Protein 2Y8O (pdb70)

Organism: Homo sapiens (NCBI:txid9606)

Structure (mmCIF, N/CA/C/O backbone):
data_2Y8O
#
_entry.id   2Y8O
#
_cell.length_a   81.920
_cell.length_b   81.920
_cell.length_c   122.590
_cell.angle_alpha   90.00
_cell.angle_beta   90.00
_cell.angle_gamma   120.00
#
_symmetry.space_group_name_H-M   'P 31 2 1'
#
loop_
_entity.id
_entity.type
_entity.pdbx_description
1 polymer 'MITOGEN-ACTIVATED PROTEIN KINASE 14'
2 polymer 'DUAL SPECIFICITY MITOGEN-ACTIVATED PROTEIN KINASE KINASE 6'
3 water water
#
loop_
_atom_site.group_PDB
_atom_site.id
_atom_site.type_symbol
_atom_site.label_atom_id
_atom_site.label_alt_id
_atom_site.label_comp_id
_atom_site.label_asym_id
_atom_site.label_entity_id
_atom_site.label_seq_id
_atom_site.pdbx_PDB_ins_code
_atom_site.Cartn_x
_atom_site.Cartn_y
_atom_site.Cartn_z
_atom_site.occupancy
_atom_site.B_iso_or_equiv
_atom_site.auth_seq_id
_atom_site.auth_comp_id
_atom_site.auth_asym_id
_atom_site.auth_atom_id
_atom_site.pdbx_PDB_model_num
ATOM 1 N N . GLU A 1 6 ? -5.875 28.125 -21.609 1.00 69.41 4 GLU A N 1
ATOM 2 C CA . GLU A 1 6 ? -6.524 26.855 -21.908 1.00 72.42 4 GLU A CA 1
ATOM 3 C C . GLU A 1 6 ? -6.806 26.122 -20.592 1.00 63.09 4 GLU A C 1
ATOM 4 O O . GLU A 1 6 ? -7.620 26.589 -19.801 1.00 69.24 4 GLU A O 1
ATOM 10 N N . ARG A 1 7 ? -6.144 24.997 -20.337 1.00 46.48 5 ARG A N 1
ATOM 11 C CA . ARG A 1 7 ? -6.347 24.276 -19.081 1.00 36.41 5 ARG A CA 1
ATOM 12 C C . ARG A 1 7 ? -5.562 24.937 -17.952 1.00 31.38 5 ARG A C 1
ATOM 13 O O . ARG A 1 7 ? -4.350 25.093 -18.064 1.00 34.17 5 ARG A O 1
ATOM 21 N N . PRO A 1 8 ? -6.244 25.325 -16.851 1.00 26.85 6 PRO A N 1
ATOM 22 C CA . PRO A 1 8 ? -5.470 25.883 -15.733 1.00 21.19 6 PRO A CA 1
ATOM 23 C C . PRO A 1 8 ? -4.503 24.868 -15.156 1.00 16.62 6 PRO A C 1
ATOM 24 O O . PRO A 1 8 ? -4.581 23.701 -15.525 1.00 18.27 6 PRO A O 1
ATOM 28 N N . THR A 1 9 ? -3.629 25.311 -14.254 1.00 13.64 7 THR A N 1
ATOM 29 C CA . THR A 1 9 ? -2.861 24.415 -13.407 1.00 11.62 7 THR A CA 1
ATOM 30 C C . THR A 1 9 ? -3.676 24.025 -12.185 1.00 17.21 7 THR A C 1
ATOM 31 O O . THR A 1 9 ? -4.229 24.888 -11.493 1.00 17.79 7 THR A O 1
ATOM 35 N N . PHE A 1 10 ? -3.755 22.722 -11.932 1.00 11.10 8 PHE A N 1
ATOM 36 C CA . PHE A 1 10 ? -4.489 22.175 -10.797 1.00 12.98 8 PHE A CA 1
ATOM 37 C C . PHE A 1 10 ? -3.533 21.800 -9.683 1.00 15.21 8 PHE A C 1
ATOM 38 O O . PHE A 1 10 ? -2.398 21.424 -9.944 1.00 22.77 8 PHE A O 1
ATOM 46 N N . TYR A 1 11 ? -3.990 21.884 -8.441 1.00 10.30 9 TYR A N 1
ATOM 47 C CA . TYR A 1 11 ? -3.220 21.356 -7.332 1.00 12.67 9 TYR A CA 1
ATOM 48 C C . TYR A 1 11 ? -4.134 20.505 -6.493 1.00 19.10 9 TYR A C 1
ATOM 49 O O . TYR A 1 11 ? -5.345 20.683 -6.497 1.00 16.80 9 TYR A O 1
ATOM 58 N N . ARG A 1 12 ? -3.533 19.587 -5.758 1.00 23.64 10 ARG A N 1
ATOM 59 C CA . ARG A 1 12 ? -4.239 18.460 -5.200 1.00 35.14 10 ARG A CA 1
ATOM 60 C C . ARG A 1 12 ? -4.007 18.456 -3.708 1.00 37.00 10 ARG A C 1
ATOM 61 O O . ARG A 1 12 ? -2.879 18.606 -3.271 1.00 41.46 10 ARG A O 1
ATOM 69 N N . GLN A 1 13 ? -5.069 18.311 -2.925 1.00 35.48 11 GLN A N 1
ATOM 70 C CA . GLN A 1 13 ? -4.941 18.257 -1.476 1.00 39.45 11 GLN A CA 1
ATOM 71 C C . GLN A 1 13 ? -6.054 17.419 -0.867 1.00 41.58 11 GLN A C 1
ATOM 72 O O . GLN A 1 13 ? -7.170 17.394 -1.378 1.00 33.44 11 GLN A O 1
ATOM 78 N N . GLU A 1 14 ? -5.754 16.727 0.227 1.00 44.21 12 GLU A N 1
ATOM 79 C CA . GLU A 1 14 ? -6.787 16.016 0.967 1.00 44.97 12 GLU A CA 1
ATOM 80 C C . GLU A 1 14 ? -7.272 16.893 2.105 1.00 41.08 12 GLU A C 1
ATOM 81 O O . GLU A 1 14 ? -6.468 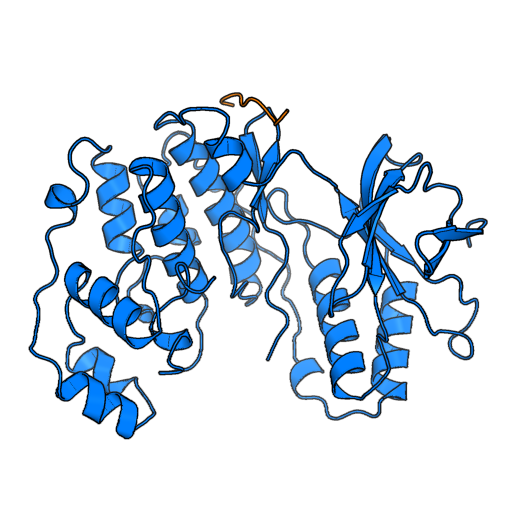17.455 2.842 1.00 43.79 12 GLU A O 1
ATOM 87 N N . LEU A 1 15 ? -8.584 17.026 2.232 1.00 40.60 13 LEU A N 1
ATOM 88 C CA . LEU A 1 15 ? -9.174 17.765 3.334 1.00 52.26 13 LEU A CA 1
ATOM 89 C C . LEU A 1 15 ? -10.350 16.969 3.864 1.00 64.50 13 LEU A C 1
ATOM 90 O O . LEU A 1 15 ? -11.298 16.696 3.126 1.00 66.86 13 LEU A O 1
ATOM 95 N N . ASN A 1 16 ? -10.294 16.604 5.142 1.00 71.41 14 ASN A N 1
ATOM 96 C CA . ASN A 1 16 ? -11.340 15.793 5.750 1.00 74.82 14 ASN A CA 1
ATOM 97 C C . ASN A 1 16 ? -11.616 14.533 4.937 1.00 69.47 14 ASN A C 1
ATOM 98 O O . ASN A 1 16 ? -12.748 14.284 4.526 1.00 67.30 14 ASN A O 1
ATOM 103 N N . LYS A 1 17 ? -10.570 13.751 4.694 1.00 71.24 15 LYS A N 1
ATOM 104 C CA . LYS A 1 17 ? -10.718 12.451 4.051 1.00 78.15 15 LYS A CA 1
ATOM 105 C C . LYS A 1 17 ? -11.382 12.560 2.673 1.00 68.05 15 LYS A C 1
ATOM 106 O O . LYS A 1 17 ? -12.029 11.618 2.214 1.00 65.26 15 LYS A O 1
ATOM 112 N N . THR A 1 18 ? -11.218 13.709 2.021 1.00 58.79 16 THR A N 1
ATOM 113 C CA . THR A 1 18 ? -11.719 13.915 0.661 1.00 52.09 16 THR A CA 1
ATOM 114 C C . THR A 1 18 ? -10.639 14.571 -0.193 1.00 42.21 16 THR A C 1
ATOM 115 O O . THR A 1 18 ? -10.042 15.563 0.215 1.00 40.58 16 THR A O 1
ATOM 119 N N . ILE A 1 19 ? -10.387 14.035 -1.379 1.00 33.49 17 ILE A N 1
ATOM 120 C CA . ILE A 1 19 ? -9.409 14.651 -2.266 1.00 33.73 17 ILE A CA 1
ATOM 121 C C . ILE A 1 19 ? -10.015 15.782 -3.081 1.00 29.05 17 ILE A C 1
ATOM 122 O O . ILE A 1 19 ? -11.058 15.628 -3.702 1.00 29.59 17 ILE A O 1
ATOM 127 N N . TRP A 1 20 ? -9.358 16.931 -3.069 1.00 19.57 18 TRP A N 1
ATOM 128 C CA . TRP A 1 20 ? -9.802 18.067 -3.865 1.00 18.47 18 TRP A CA 1
ATOM 129 C C . TRP A 1 20 ? -8.683 18.406 -4.831 1.00 20.32 18 TRP A C 1
ATOM 130 O O . TRP A 1 20 ? -7.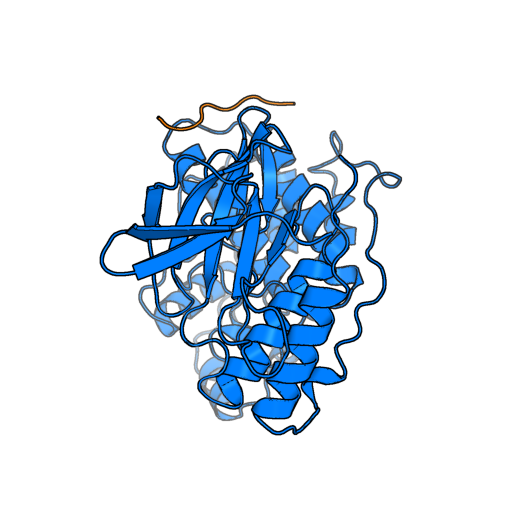554 18.679 -4.417 1.00 16.64 18 TRP A O 1
ATOM 141 N N . GLU A 1 21 ? -8.994 18.362 -6.120 1.00 9.79 19 GLU A N 1
ATOM 142 C CA . GLU A 1 21 ? -8.046 18.747 -7.146 1.00 9.92 19 GLU A CA 1
ATOM 143 C C . GLU A 1 21 ? -8.706 19.855 -7.931 1.00 15.42 19 GLU A C 1
ATOM 144 O O . GLU A 1 21 ? -9.629 19.607 -8.719 1.00 13.89 19 GLU A O 1
ATOM 150 N N . VAL A 1 22 ? -8.255 21.085 -7.682 1.00 12.99 20 VAL A N 1
ATOM 151 C CA . VAL A 1 22 ? -8.882 22.270 -8.261 1.00 11.70 20 VAL A CA 1
ATOM 152 C C . VAL A 1 22 ? -7.823 23.195 -8.862 1.00 11.70 20 VAL A C 1
ATOM 153 O O . VAL A 1 22 ? -6.653 23.101 -8.519 1.00 11.18 20 VAL A O 1
ATOM 157 N N . PRO A 1 23 ? -8.232 24.079 -9.776 1.00 9.18 21 PRO A N 1
ATOM 158 C CA . PRO A 1 23 ? -7.303 25.080 -10.322 1.00 10.13 21 PRO A CA 1
ATOM 159 C C . PRO A 1 23 ? -6.724 25.988 -9.228 1.00 9.87 21 PRO A C 1
ATOM 160 O O . PRO A 1 23 ? -7.345 26.266 -8.193 1.00 7.92 21 PRO A O 1
ATOM 164 N N . GLU A 1 24 ? -5.504 26.442 -9.458 1.00 10.18 22 GLU A N 1
ATOM 165 C CA . GLU A 1 24 ? -4.819 27.218 -8.438 1.00 10.72 22 GLU A CA 1
ATOM 166 C C . GLU A 1 24 ? -5.491 28.582 -8.244 1.00 9.79 22 GLU A C 1
ATOM 167 O O . GLU A 1 24 ? -5.251 29.256 -7.243 1.00 9.29 22 GLU A O 1
ATOM 173 N N . ARG A 1 25 ? -6.371 28.979 -9.158 1.00 11.95 23 ARG A N 1
ATOM 174 C CA . ARG A 1 25 ? -7.138 30.205 -8.917 1.00 14.05 23 ARG A CA 1
ATOM 175 C C . ARG A 1 25 ? -7.968 30.126 -7.633 1.00 11.20 23 ARG A C 1
ATOM 176 O O . ARG A 1 25 ? -8.267 31.158 -7.039 1.00 11.28 23 ARG A O 1
ATOM 184 N N . TYR A 1 26 ? -8.323 28.918 -7.186 1.00 6.60 24 TYR A N 1
ATOM 185 C CA . TYR A 1 26 ? -9.083 28.756 -5.941 1.00 11.06 24 TYR A CA 1
ATOM 186 C C . TYR A 1 26 ? -8.151 28.493 -4.770 1.00 11.91 24 TYR A C 1
ATOM 187 O O . TYR A 1 26 ? -7.389 27.520 -4.771 1.00 13.45 24 TYR A O 1
ATOM 196 N N . GLN A 1 27 ? -8.229 29.361 -3.763 1.00 9.97 25 GLN A N 1
ATOM 197 C CA . GLN A 1 27 ? -7.275 29.333 -2.651 1.00 13.34 25 GLN A CA 1
ATOM 198 C C . GLN A 1 27 ? -7.949 29.283 -1.293 1.00 13.26 25 GLN A C 1
ATOM 199 O O . GLN A 1 27 ? -9.093 29.711 -1.142 1.00 15.86 25 GLN A O 1
ATOM 205 N N . ASN A 1 28 ? -7.234 28.747 -0.305 1.00 11.93 26 ASN A N 1
ATOM 206 C CA . ASN A 1 28 ? -7.699 28.736 1.067 1.00 14.45 26 ASN A CA 1
ATOM 207 C C . ASN A 1 28 ? -9.048 28.014 1.251 1.00 16.10 26 ASN A C 1
ATOM 208 O O . ASN A 1 28 ? -9.953 28.516 1.905 1.00 15.00 26 ASN A O 1
ATOM 213 N N . LEU A 1 29 ? -9.165 26.825 0.667 1.00 14.76 27 LEU A N 1
ATOM 214 C CA . LEU A 1 29 ? -10.372 26.013 0.813 1.00 19.42 27 LEU A CA 1
ATOM 215 C C . LEU A 1 29 ? -10.614 25.600 2.264 1.00 23.65 27 LEU A C 1
ATOM 216 O O . LEU A 1 29 ? -9.717 25.090 2.940 1.00 19.61 27 LEU A O 1
ATOM 221 N N . SER A 1 30 ? -11.844 25.792 2.722 1.00 22.03 28 SER A N 1
ATOM 222 C CA . SER A 1 30 ? -12.222 25.422 4.074 1.00 27.95 28 SER A CA 1
ATOM 223 C C . SER A 1 30 ? -13.551 24.690 4.012 1.00 24.83 28 SER A C 1
ATOM 224 O O . SER A 1 30 ? -14.547 25.262 3.574 1.00 25.03 28 SER A O 1
ATOM 227 N N . PRO A 1 31 ? -13.565 23.406 4.402 1.00 33.12 29 PRO A N 1
ATOM 228 C CA . PRO A 1 31 ? -14.807 22.620 4.413 1.00 34.69 29 PRO A CA 1
ATOM 229 C C . PRO A 1 31 ? -15.945 23.325 5.133 1.00 37.76 29 PRO A C 1
ATOM 230 O O . PRO A 1 31 ? -15.732 23.868 6.213 1.00 41.58 29 PRO A O 1
ATOM 234 N N . VAL A 1 32 ? -17.137 23.321 4.549 1.00 33.35 30 VAL A N 1
ATOM 235 C CA . VAL A 1 32 ? -18.284 23.945 5.195 1.00 41.35 30 VAL A CA 1
ATOM 236 C C . VAL A 1 32 ? -19.534 23.078 5.101 1.00 49.11 30 VAL A C 1
ATOM 237 O O . VAL A 1 32 ? -20.651 23.593 5.076 1.00 48.48 30 VAL A O 1
ATOM 241 N N . GLY A 1 33 ? -19.348 21.764 5.048 1.00 56.86 31 GLY A N 1
ATOM 242 C CA . GLY A 1 33 ? -20.476 20.850 5.047 1.00 68.17 31 GLY A CA 1
ATOM 243 C C . GLY A 1 33 ? -20.470 19.864 3.895 1.00 75.40 31 GLY A C 1
ATOM 244 O O . GLY A 1 33 ? -19.844 20.095 2.863 1.00 73.34 31 GLY A O 1
ATOM 245 N N . SER A 1 34 ? -21.176 18.754 4.085 1.00 81.16 32 SER A N 1
ATOM 246 C CA . SER A 1 34 ? -21.277 17.713 3.069 1.00 82.07 32 SER A CA 1
ATOM 247 C C . SER A 1 34 ? -22.643 17.034 3.143 1.00 80.43 32 SER A C 1
ATOM 248 O O . SER A 1 34 ? -23.484 17.405 3.964 1.00 78.68 32 SER A O 1
ATOM 251 N N . GLY A 1 35 ? -22.863 16.048 2.279 1.00 80.91 33 GLY A N 1
ATOM 252 C CA . GLY A 1 35 ? -24.132 15.343 2.238 1.00 81.09 33 GLY A CA 1
ATOM 253 C C . GLY A 1 35 ? -24.215 14.294 1.143 1.00 78.62 33 GLY A C 1
ATOM 254 O O . GLY A 1 35 ? -23.199 13.852 0.603 1.00 75.41 33 GLY A O 1
ATOM 255 N N . ALA A 1 36 ? -25.438 13.886 0.822 1.00 77.92 34 ALA A N 1
ATOM 256 C CA . ALA A 1 36 ? -25.662 12.906 -0.232 1.00 75.15 34 ALA A CA 1
ATOM 257 C C . ALA A 1 36 ? -25.370 13.544 -1.581 1.00 75.05 34 ALA A C 1
ATOM 258 O O . ALA A 1 36 ? -24.917 12.876 -2.510 1.00 73.99 34 ALA A O 1
ATOM 260 N N . TYR A 1 37 ? -25.632 14.844 -1.672 1.00 76.40 35 TYR A N 1
ATOM 261 C CA . TYR A 1 37 ? -25.387 15.608 -2.889 1.00 81.05 35 TYR A CA 1
ATOM 262 C C . TYR A 1 37 ? -23.905 15.598 -3.263 1.00 76.62 35 TYR A C 1
ATOM 263 O O . TYR A 1 37 ? -23.537 15.337 -4.412 1.00 69.23 35 TYR A O 1
ATOM 272 N N . GLY A 1 38 ? -23.059 15.884 -2.280 1.00 78.10 36 GLY A N 1
ATOM 273 C CA . GLY A 1 38 ? -21.635 16.010 -2.510 1.00 76.30 36 GLY A CA 1
ATOM 274 C C . GLY A 1 38 ? -20.899 16.488 -1.274 1.00 70.39 36 GLY A C 1
ATOM 275 O O . GLY A 1 38 ? -20.973 15.872 -0.212 1.00 80.90 36 GLY A O 1
ATOM 276 N N . SER A 1 39 ? -20.197 17.603 -1.416 1.00 49.24 37 SER A N 1
ATOM 277 C CA . SER A 1 39 ? -19.286 18.081 -0.387 1.00 32.85 37 SER A CA 1
ATOM 278 C C . SER A 1 39 ? -18.801 19.457 -0.810 1.00 21.56 37 SER A C 1
ATOM 279 O O . SER A 1 39 ? -18.486 19.658 -1.982 1.00 15.41 37 SER A O 1
ATOM 282 N N . VAL A 1 40 ? -18.738 20.398 0.129 1.00 16.27 38 VAL A N 1
ATOM 283 C CA . VAL A 1 40 ? -18.507 21.808 -0.203 1.00 15.61 38 VAL A CA 1
ATOM 284 C C . VAL A 1 40 ? -17.385 22.449 0.605 1.00 22.53 38 VAL A C 1
ATOM 285 O O . VAL A 1 40 ? -17.258 22.217 1.812 1.00 22.90 38 VAL A O 1
ATOM 289 N N . CYS A 1 41 ? -16.577 23.262 -0.070 1.00 17.34 39 CYS A N 1
ATOM 290 C CA . CYS A 1 41 ? -15.583 24.090 0.600 1.00 19.29 39 CYS A CA 1
ATOM 291 C C . CYS A 1 41 ? -15.809 25.536 0.246 1.00 18.59 39 CYS A C 1
ATOM 292 O O . CYS A 1 41 ? -16.125 25.848 -0.901 1.00 15.05 39 CYS A O 1
ATOM 295 N N . ALA A 1 42 ? -15.630 26.429 1.218 1.00 14.25 40 ALA A N 1
ATOM 296 C CA . ALA A 1 42 ? -15.550 27.850 0.911 1.00 12.11 40 ALA A CA 1
ATOM 297 C C . ALA A 1 42 ? -14.145 28.078 0.400 1.00 16.17 40 ALA A C 1
ATOM 298 O O . ALA A 1 42 ? -13.214 27.420 0.844 1.00 16.46 40 ALA A O 1
ATOM 300 N N . ALA A 1 43 ? -13.991 28.985 -0.553 1.00 14.49 41 ALA A N 1
ATOM 301 C CA . ALA A 1 43 ? -12.668 29.327 -1.049 1.00 15.13 41 ALA A CA 1
ATOM 302 C C . ALA A 1 43 ? -12.640 30.781 -1.443 1.00 12.31 41 ALA A C 1
ATOM 303 O O . ALA A 1 43 ? -13.681 31.419 -1.584 1.00 12.09 41 ALA A O 1
ATOM 305 N N . PHE A 1 44 ? -11.432 31.288 -1.646 1.00 13.83 42 PHE A N 1
ATOM 306 C CA . PHE A 1 44 ? -11.255 32.603 -2.227 1.00 13.66 42 PHE A CA 1
ATOM 307 C C . PHE A 1 44 ? -10.918 32.427 -3.693 1.00 13.51 42 PHE A C 1
ATOM 308 O O . PHE A 1 44 ? -9.955 31.742 -4.037 1.00 15.72 42 PHE A O 1
ATOM 316 N N . ASP A 1 45 ? -11.701 33.057 -4.556 1.00 11.66 43 ASP A N 1
ATOM 317 C CA . ASP A 1 45 ? -11.482 32.990 -5.996 1.00 13.28 43 ASP A CA 1
ATOM 318 C C . ASP A 1 45 ? -10.601 34.156 -6.435 1.00 17.15 43 ASP A C 1
ATOM 319 O O . ASP A 1 45 ? -11.071 35.289 -6.595 1.00 14.36 43 ASP A O 1
ATOM 324 N N . THR A 1 46 ? -9.321 33.882 -6.646 1.00 10.83 44 THR A N 1
ATOM 325 C CA . THR A 1 46 ? -8.386 34.948 -6.982 1.00 12.27 44 THR A CA 1
ATOM 326 C C . THR A 1 46 ? -8.682 35.593 -8.332 1.00 11.60 44 THR A C 1
ATOM 327 O O . THR A 1 46 ? -8.204 36.677 -8.611 1.00 11.08 44 THR A O 1
ATOM 331 N N . LYS A 1 47 ? -9.488 34.961 -9.176 1.00 12.02 45 LYS A N 1
ATOM 332 C CA . LYS A 1 47 ? -9.810 35.587 -10.455 1.00 17.05 45 LYS A CA 1
ATOM 333 C C . LYS A 1 47 ? -10.910 36.667 -10.346 1.00 20.90 45 LYS A C 1
ATOM 334 O O . LYS A 1 47 ? -10.814 37.722 -10.979 1.00 19.71 45 LYS A O 1
ATOM 340 N N . THR A 1 48 ? -11.950 36.401 -9.560 1.00 20.03 46 THR A N 1
ATOM 341 C CA . THR A 1 48 ? -13.059 37.348 -9.425 1.00 23.72 46 THR A CA 1
ATOM 342 C C . THR A 1 48 ? -12.922 38.182 -8.156 1.00 27.74 46 THR A C 1
ATOM 343 O O . THR A 1 48 ? -13.576 39.206 -8.004 1.00 30.73 46 THR A O 1
ATOM 347 N N . GLY A 1 49 ? -12.055 37.743 -7.254 1.00 23.70 47 GLY A N 1
ATOM 348 C CA . GLY A 1 49 ? -11.914 38.361 -5.951 1.00 19.65 47 GLY A CA 1
ATOM 349 C C . GLY A 1 49 ? -13.074 38.053 -5.028 1.00 24.38 47 GLY A C 1
ATOM 350 O O . GLY A 1 49 ? -13.217 38.710 -4.001 1.00 25.11 47 GLY A O 1
ATOM 351 N N . LEU A 1 50 ? -13.896 37.060 -5.375 1.00 22.49 48 LEU A N 1
ATOM 352 C CA . LEU A 1 50 ? -15.070 36.721 -4.569 1.00 25.70 48 LEU A CA 1
ATOM 353 C C . LEU A 1 50 ? -14.813 35.515 -3.664 1.00 24.51 48 LEU A C 1
ATOM 354 O O . LEU A 1 50 ? -13.975 34.679 -3.967 1.00 23.17 48 LEU A O 1
ATOM 359 N N . ARG A 1 51 ? -15.541 35.425 -2.555 1.00 15.87 49 ARG A N 1
ATOM 360 C CA . ARG A 1 51 ? -15.607 34.184 -1.803 1.00 22.46 49 ARG A CA 1
ATOM 361 C C . ARG A 1 51 ? -16.563 33.253 -2.546 1.00 19.64 49 ARG A C 1
ATOM 362 O O . ARG A 1 51 ? -17.610 33.692 -3.026 1.00 16.49 49 ARG A O 1
ATOM 370 N N . VAL A 1 52 ? -16.211 31.975 -2.649 1.00 15.11 50 VAL A N 1
ATOM 371 C CA . VAL A 1 52 ? -17.034 31.055 -3.429 1.00 13.23 50 VAL A CA 1
ATOM 372 C C . VAL A 1 52 ? -17.242 29.746 -2.709 1.00 14.70 50 VAL A C 1
ATOM 373 O O . VAL A 1 52 ? -16.482 29.382 -1.807 1.00 14.76 50 VAL A O 1
ATOM 377 N N . ALA A 1 53 ? -18.303 29.053 -3.106 1.00 11.09 51 ALA A N 1
ATOM 378 C CA . ALA A 1 53 ? -18.528 27.688 -2.687 1.00 9.05 51 ALA A CA 1
ATOM 379 C C . ALA A 1 53 ? -18.088 26.804 -3.842 1.00 11.51 51 ALA A C 1
ATOM 380 O O . ALA A 1 53 ? -18.567 26.967 -4.949 1.00 11.13 51 ALA A O 1
ATOM 382 N N . VAL A 1 54 ? -17.172 25.883 -3.560 1.00 9.94 52 VAL A N 1
ATOM 383 C CA . VAL A 1 54 ? -16.721 24.885 -4.513 1.00 9.69 52 VAL A CA 1
ATOM 384 C C . VAL A 1 54 ? -17.363 23.587 -4.052 1.00 13.76 52 VAL A C 1
ATOM 385 O O . VAL A 1 54 ? -17.032 23.077 -2.979 1.00 14.63 52 VAL A O 1
ATOM 389 N N . LYS A 1 55 ? -18.320 23.085 -4.831 1.00 8.92 53 LYS A N 1
ATOM 390 C CA . LYS A 1 55 ? -18.958 21.806 -4.533 1.00 6.76 53 LYS A CA 1
ATOM 391 C C . LYS A 1 55 ? -18.380 20.687 -5.389 1.00 12.37 53 LYS A C 1
ATOM 392 O O . LYS A 1 55 ? -18.408 20.758 -6.612 1.00 9.67 53 LYS A O 1
ATOM 398 N N . LYS A 1 56 ? -17.856 19.658 -4.732 1.00 7.16 54 LYS A N 1
ATOM 399 C CA . LYS A 1 56 ? -17.407 18.468 -5.413 1.00 11.02 54 LYS A CA 1
ATOM 400 C C . LYS A 1 56 ? -18.531 17.447 -5.356 1.00 13.41 54 LYS A C 1
ATOM 401 O O . LYS A 1 56 ? -18.893 16.980 -4.278 1.00 11.69 54 LYS A O 1
ATOM 407 N N . LEU A 1 57 ? -19.087 17.102 -6.510 1.00 10.69 55 LEU A N 1
ATOM 408 C CA . LEU A 1 57 ? -20.184 16.136 -6.535 1.00 13.17 55 LEU A CA 1
ATOM 409 C C . LEU A 1 57 ? -19.716 14.776 -6.037 1.00 14.71 55 LEU A C 1
ATOM 410 O O . LEU A 1 57 ? -18.613 14.333 -6.345 1.00 13.11 55 LEU A O 1
ATOM 415 N N . SER A 1 58 ? -20.576 14.092 -5.292 1.00 19.41 56 SER A N 1
ATOM 416 C CA . SER A 1 58 ? -20.237 12.747 -4.841 1.00 32.11 56 SER A CA 1
ATOM 417 C C . SER A 1 58 ? -20.840 11.698 -5.771 1.00 23.43 56 SER A C 1
ATOM 418 O O . SER A 1 58 ? -22.045 11.687 -6.003 1.00 21.88 56 SER A O 1
ATOM 421 N N . ARG A 1 59 ? -19.996 10.826 -6.305 1.00 23.84 57 ARG A N 1
ATOM 422 C CA . ARG A 1 59 ? -20.47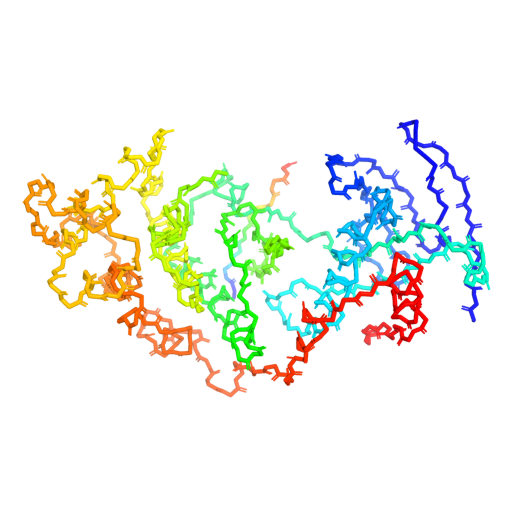8 9.690 -7.090 1.00 37.85 57 ARG A CA 1
ATOM 423 C C . ARG A 1 59 ? -21.415 10.155 -8.199 1.00 27.20 57 ARG A C 1
ATOM 424 O O . ARG A 1 59 ? -22.494 9.586 -8.388 1.00 23.56 57 ARG A O 1
ATOM 432 N N . PRO A 1 60 ? -21.012 11.205 -8.930 1.00 17.03 58 PRO A N 1
ATOM 433 C CA . PRO A 1 60 ? -21.905 11.805 -9.925 1.00 11.52 58 PRO A CA 1
ATOM 434 C C . PRO A 1 60 ? -22.430 10.795 -10.961 1.00 12.30 58 PRO A C 1
ATOM 435 O O . PRO A 1 60 ? -23.521 10.990 -11.474 1.00 13.52 58 PRO A O 1
ATOM 439 N N . PHE A 1 61 ? -21.663 9.751 -11.263 1.00 11.06 59 PHE A N 1
ATOM 440 C CA . PHE A 1 61 ? -22.027 8.811 -12.328 1.00 14.54 59 PHE A CA 1
ATOM 441 C C . PHE A 1 61 ? -22.129 7.359 -11.839 1.00 17.07 59 PHE A C 1
ATOM 442 O O . PHE A 1 61 ? -21.799 6.417 -12.569 1.00 15.20 59 PHE A O 1
ATOM 450 N N . GLN A 1 62 ? -22.612 7.178 -10.616 1.00 15.53 60 GLN A N 1
ATOM 451 C CA . GLN A 1 62 ? -22.602 5.854 -10.008 1.00 28.10 60 GLN A CA 1
ATOM 452 C C . GLN A 1 62 ? -23.759 4.994 -10.513 1.00 23.10 60 GLN A C 1
ATOM 453 O O . GLN A 1 62 ? -23.709 3.778 -10.436 1.00 21.58 60 GLN A O 1
ATOM 459 N N . SER A 1 63 ? -24.806 5.631 -11.014 1.00 20.26 61 SER A N 1
ATOM 460 C CA . SER A 1 63 ? -25.908 4.907 -11.632 1.00 19.62 61 SER A CA 1
ATOM 461 C C . SER A 1 63 ? -26.522 5.778 -12.729 1.00 18.00 61 SER A C 1
ATOM 462 O O . SER A 1 63 ? -26.173 6.966 -12.850 1.00 10.30 61 SER A O 1
ATOM 465 N N . ILE A 1 64 ? -27.419 5.194 -13.519 1.00 11.43 62 ILE A N 1
ATOM 466 C CA . ILE A 1 64 ? -28.172 5.958 -14.510 1.00 14.66 62 ILE A CA 1
ATOM 467 C C . ILE A 1 64 ? -28.836 7.133 -13.814 1.00 15.25 62 ILE A C 1
ATOM 468 O O . ILE A 1 64 ? -28.719 8.279 -14.242 1.00 9.31 62 ILE A O 1
ATOM 473 N N . ILE A 1 65 ? -29.535 6.827 -12.726 1.00 12.63 63 ILE A N 1
ATOM 474 C CA . ILE A 1 65 ? -30.254 7.831 -11.950 1.00 10.12 63 ILE A CA 1
ATOM 475 C C . ILE A 1 65 ? -29.368 9.016 -11.541 1.00 9.69 63 ILE A C 1
ATOM 476 O O . ILE A 1 65 ? -29.745 10.176 -11.731 1.00 9.46 63 ILE A O 1
ATOM 481 N N . HIS A 1 66 ? -28.208 8.723 -10.965 1.00 10.52 64 HIS A N 1
ATOM 482 C CA . HIS A 1 66 ? -27.293 9.770 -10.510 1.00 15.25 64 HIS A CA 1
ATOM 483 C C . HIS A 1 66 ? -26.671 10.557 -11.653 1.00 10.32 64 HIS A C 1
ATOM 484 O O . HIS A 1 66 ? -26.483 11.772 -11.553 1.00 8.24 64 HIS A O 1
ATOM 491 N N . ALA A 1 67 ? -26.302 9.850 -12.711 1.00 4.92 65 ALA A N 1
ATOM 492 C CA . ALA A 1 67 ? -25.708 10.466 -13.884 1.00 6.72 65 ALA A CA 1
ATOM 493 C C . ALA A 1 67 ? -26.696 11.446 -14.534 1.00 4.11 65 ALA A C 1
ATOM 494 O O . ALA A 1 67 ? -26.330 12.553 -14.947 1.00 7.79 65 ALA A O 1
ATOM 496 N N . LYS A 1 68 ? -27.955 11.045 -14.623 1.00 4.61 66 LYS A N 1
ATOM 497 C CA . LYS A 1 68 ? -28.960 11.925 -15.207 1.00 5.91 66 LYS A CA 1
ATOM 498 C C . LYS A 1 68 ? -29.190 13.141 -14.303 1.00 12.14 66 LYS A C 1
ATOM 499 O O . LYS A 1 68 ? -29.381 14.259 -14.777 1.00 6.42 66 LYS A O 1
ATOM 505 N N . ARG A 1 69 ? -29.170 12.925 -12.998 1.00 10.83 67 ARG A N 1
ATOM 506 C CA . ARG A 1 69 ? -29.351 14.030 -12.065 1.00 8.27 67 ARG A CA 1
ATOM 507 C C . ARG A 1 69 ? -28.188 15.045 -12.158 1.00 5.37 67 ARG A C 1
ATOM 508 O O . ARG A 1 69 ? -28.390 16.259 -12.031 1.00 6.14 67 ARG A O 1
ATOM 516 N N . THR A 1 70 ? -26.984 14.534 -12.376 1.00 3.11 68 THR A N 1
ATOM 517 C CA . THR A 1 70 ? -25.803 15.365 -12.519 1.00 3.17 68 THR A CA 1
ATOM 518 C C . THR A 1 70 ? -25.955 16.237 -13.766 1.00 3.11 68 THR A C 1
ATOM 519 O O . THR A 1 70 ? -25.678 17.439 -13.751 1.00 4.10 68 THR A O 1
ATOM 523 N N . TYR A 1 71 ? -26.427 15.623 -14.841 1.00 4.85 69 TYR A N 1
ATOM 524 C CA . TYR A 1 71 ? -26.636 16.329 -16.098 1.00 6.11 69 TYR A CA 1
ATOM 525 C C . TYR A 1 71 ? -27.724 17.381 -15.913 1.00 4.97 69 TYR A C 1
ATOM 526 O O . TYR A 1 71 ? -27.565 18.541 -16.305 1.00 6.84 69 TYR A O 1
ATOM 535 N N . ARG A 1 72 ? -28.806 16.989 -15.256 1.00 2.88 70 ARG A N 1
ATOM 536 C CA . ARG A 1 72 ? -29.922 17.891 -15.010 1.00 2.80 70 ARG A CA 1
ATOM 537 C C . ARG A 1 72 ? -29.453 19.118 -14.229 1.00 6.96 70 ARG A C 1
ATOM 538 O O . ARG A 1 72 ? -29.808 20.248 -14.553 1.00 4.40 70 ARG A O 1
ATOM 546 N N . GLU A 1 73 ? -28.652 18.894 -13.192 1.00 4.41 71 GLU A N 1
ATOM 547 C CA . GLU A 1 73 ? -28.184 20.008 -12.373 1.00 6.26 71 GLU A CA 1
ATOM 548 C C . GLU A 1 73 ? -27.285 20.941 -13.184 1.00 6.78 71 GLU A C 1
ATOM 549 O O . GLU A 1 73 ? -27.432 22.160 -13.137 1.00 5.96 71 GLU A O 1
ATOM 555 N N . LEU A 1 74 ? -26.350 20.375 -13.942 1.00 3.65 72 LEU A N 1
ATOM 556 C CA . LEU A 1 74 ? -25.428 21.215 -14.700 1.00 3.75 72 LEU A CA 1
ATOM 557 C C . LEU A 1 74 ? -26.155 22.011 -15.801 1.00 4.71 72 LEU A C 1
ATOM 558 O O . LEU A 1 74 ? -25.917 23.214 -15.967 1.00 4.53 72 LEU A O 1
ATOM 563 N N . ARG A 1 75 ? -27.036 21.357 -16.556 1.00 2.90 73 ARG A N 1
ATOM 564 C CA . ARG A 1 75 ? -27.886 22.061 -17.526 1.00 8.37 73 ARG A CA 1
ATOM 565 C C . ARG A 1 75 ? -28.644 23.236 -16.873 1.00 5.25 73 ARG A C 1
ATOM 566 O O . ARG A 1 75 ? -28.687 24.332 -17.406 1.00 2.87 73 ARG A O 1
ATOM 574 N N . LEU A 1 76 ? -29.245 23.000 -15.713 1.00 5.56 74 LEU A N 1
ATOM 575 C CA . LEU A 1 76 ? -30.022 24.045 -15.044 1.00 4.02 74 LEU A CA 1
ATOM 576 C C . LEU A 1 76 ? -29.118 25.207 -14.607 1.00 4.71 74 LEU A C 1
ATOM 577 O O . LEU A 1 76 ? -29.352 26.388 -14.919 1.00 3.12 74 LEU A O 1
ATOM 582 N N . LEU A 1 77 ? -28.069 24.874 -13.884 1.00 2.85 75 LEU A N 1
ATOM 583 C CA . LEU A 1 77 ? -27.151 25.914 -13.424 1.00 3.75 75 LEU A CA 1
ATOM 584 C C . LEU A 1 77 ? -26.549 26.720 -14.580 1.00 8.22 75 LEU A C 1
ATOM 585 O O . LEU A 1 77 ? -26.359 27.924 -14.438 1.00 5.72 75 LEU A O 1
ATOM 590 N N . LYS A 1 78 ? -26.246 26.076 -15.710 1.00 6.01 76 LYS A N 1
ATOM 591 C CA . LYS A 1 78 ? -25.650 26.806 -16.838 1.00 4.60 76 LYS A CA 1
ATOM 592 C C . LYS A 1 78 ? -26.646 27.772 -17.489 1.00 7.45 76 LYS A C 1
ATOM 593 O O . LYS A 1 78 ? -26.266 28.770 -18.089 1.00 8.94 76 LYS A O 1
ATOM 599 N N . HIS A 1 79 ? -27.930 27.477 -17.376 1.00 2.76 77 HIS A N 1
ATOM 600 C CA . HIS A 1 79 ? -28.933 28.315 -18.008 1.00 4.86 77 HIS A CA 1
ATOM 601 C C . HIS A 1 79 ? -29.265 29.589 -17.219 1.00 9.26 77 HIS A C 1
ATOM 602 O O . HIS A 1 79 ? -29.606 30.597 -17.824 1.00 7.72 77 HIS A O 1
ATOM 609 N N . MET A 1 80 ? -29.167 29.545 -15.888 1.00 8.79 78 MET A N 1
ATOM 610 C CA . MET A 1 80 ? -29.596 30.682 -15.036 1.00 13.56 78 MET A CA 1
ATOM 611 C C . MET A 1 80 ? -28.691 31.891 -15.065 1.00 6.30 78 MET A C 1
ATOM 612 O O . MET A 1 80 ? -27.619 31.858 -14.498 1.00 9.94 78 MET A O 1
ATOM 617 N N . LYS A 1 81 ? -29.152 32.987 -15.655 1.00 3.35 79 LYS A N 1
ATOM 618 C CA . LYS A 1 81 ? -28.359 34.195 -15.671 1.00 6.94 79 LYS A CA 1
ATOM 619 C C . LYS A 1 81 ? -29.260 35.361 -15.318 1.00 6.59 79 LYS A C 1
ATOM 620 O O . LYS A 1 81 ? -29.868 35.970 -16.180 1.00 7.42 79 LYS A O 1
ATOM 626 N N . HIS A 1 82 ? -29.329 35.657 -14.025 1.00 5.62 80 HIS A N 1
ATOM 627 C CA . HIS A 1 82 ? -30.268 36.649 -13.522 1.00 7.06 80 HIS A CA 1
ATOM 628 C C . HIS A 1 82 ? -29.746 37.136 -12.172 1.00 3.76 80 HIS A C 1
ATOM 629 O O . HIS A 1 82 ? -29.224 36.361 -11.389 1.00 3.28 80 HIS A O 1
ATOM 636 N N . GLU A 1 83 ? -29.865 38.435 -11.926 1.00 2.73 81 GLU A N 1
ATOM 637 C CA . GLU A 1 83 ? -29.385 39.036 -10.666 1.00 10.26 81 GLU A CA 1
ATOM 638 C C . GLU A 1 83 ? -29.945 38.409 -9.368 1.00 6.29 81 GLU A C 1
ATOM 639 O O . GLU A 1 83 ? -29.298 38.443 -8.330 1.00 5.88 81 GLU A O 1
ATOM 645 N N . ASN A 1 84 ? -31.138 37.838 -9.416 1.00 2.68 82 ASN A N 1
ATOM 646 C CA . ASN A 1 84 ? -31.738 37.290 -8.198 1.00 2.67 82 ASN A CA 1
ATOM 647 C C . ASN A 1 84 ? -31.746 35.766 -8.176 1.00 5.79 82 ASN A C 1
ATOM 648 O O . ASN A 1 84 ? -32.520 35.149 -7.415 1.00 2.63 82 ASN A O 1
ATOM 653 N N . VAL A 1 85 ? -30.902 35.161 -9.019 1.00 2.70 83 VAL A N 1
ATOM 654 C CA . VAL A 1 85 ? -30.759 33.706 -9.057 1.00 2.71 83 VAL A CA 1
ATOM 655 C C . VAL A 1 85 ? -29.272 33.355 -9.061 1.00 8.36 83 VAL A C 1
ATOM 656 O O . VAL A 1 85 ? -28.469 33.981 -9.766 1.00 6.40 83 VAL A O 1
ATOM 660 N N . ILE A 1 86 ? -28.899 32.371 -8.259 1.00 8.29 84 ILE A N 1
ATOM 661 C CA . ILE A 1 86 ? -27.497 32.002 -8.194 1.00 10.73 84 ILE A CA 1
ATOM 662 C C . ILE A 1 86 ? -27.103 31.425 -9.559 1.00 7.93 84 ILE A C 1
ATOM 663 O O . ILE A 1 86 ? -27.855 30.657 -10.173 1.00 12.96 84 ILE A O 1
ATOM 668 N N . GLY A 1 87 ? -25.957 31.869 -10.048 1.00 12.66 85 GLY A N 1
ATOM 669 C CA . GLY A 1 87 ? -25.458 31.434 -11.338 1.00 20.68 85 GLY A CA 1
ATOM 670 C C . GLY A 1 87 ? -24.209 30.589 -11.176 1.00 18.71 85 GLY A C 1
ATOM 671 O O . GLY A 1 87 ? -23.640 30.503 -10.087 1.00 15.54 85 GLY A O 1
ATOM 672 N N . LEU A 1 88 ? -23.793 29.944 -12.258 1.00 11.62 86 LEU A N 1
ATOM 673 C CA . LEU A 1 88 ? -22.594 29.118 -12.220 1.00 7.59 86 LEU A CA 1
ATOM 674 C C . LEU A 1 88 ? -21.395 30.017 -12.548 1.00 6.45 86 LEU A C 1
ATOM 675 O O . LEU A 1 88 ? -21.305 30.566 -13.644 1.00 9.34 86 LEU A O 1
ATOM 680 N N . LEU A 1 89 ? -20.498 30.204 -11.591 1.00 10.13 87 LEU A N 1
ATOM 681 C CA . LEU A 1 89 ? -19.266 30.948 -11.850 1.00 8.35 87 LEU A CA 1
ATOM 682 C C . LEU A 1 89 ? -18.283 30.096 -12.638 1.00 9.94 87 LEU A C 1
ATOM 683 O O . LEU A 1 89 ? -17.538 30.611 -13.473 1.00 7.07 87 LEU A O 1
ATOM 688 N N . ASP A 1 90 ? -18.250 28.800 -12.329 1.00 3.48 88 ASP A N 1
ATOM 689 C CA . ASP A 1 90 ? -17.307 27.895 -12.980 1.00 7.05 88 ASP A CA 1
ATOM 690 C C . ASP A 1 90 ? -17.750 26.454 -12.793 1.00 6.56 88 ASP A C 1
ATOM 691 O O . ASP A 1 90 ? -18.448 26.119 -11.838 1.00 5.06 88 ASP A O 1
ATOM 696 N N . VAL A 1 91 ? -17.350 25.595 -13.719 1.00 7.28 89 VAL A N 1
ATOM 697 C CA . VAL A 1 91 ? -17.501 24.155 -13.536 1.00 3.55 89 VAL A CA 1
ATOM 698 C C . VAL A 1 91 ? -16.238 23.568 -14.151 1.00 3.63 89 VAL A C 1
ATOM 699 O O . VAL A 1 91 ? -15.803 24.018 -15.215 1.00 6.14 89 VAL A O 1
ATOM 703 N N . PHE A 1 92 ? -15.638 22.599 -13.478 1.00 4.45 90 PHE A N 1
ATOM 704 C CA . PHE A 1 92 ? -14.380 22.042 -13.963 1.00 9.09 90 PHE A CA 1
ATOM 705 C C . PHE A 1 92 ? -14.218 20.601 -13.543 1.00 12.40 90 PHE A C 1
ATOM 706 O O . PHE A 1 92 ? -14.910 20.111 -12.635 1.00 3.80 90 PHE A O 1
ATOM 714 N N . THR A 1 93 ? -13.314 19.926 -14.248 1.00 9.60 91 THR A N 1
ATOM 715 C CA . THR A 1 93 ? -12.876 18.591 -13.887 1.00 11.32 91 THR A CA 1
ATOM 716 C C . THR A 1 93 ? -11.370 18.528 -14.089 1.00 4.15 91 THR A C 1
ATOM 717 O O . THR A 1 93 ? -10.843 19.127 -15.004 1.00 6.36 91 THR A O 1
ATOM 721 N N . PRO A 1 94 ? -10.669 17.821 -13.213 1.00 12.06 92 PRO A N 1
ATOM 722 C CA . PRO A 1 94 ? -9.229 17.671 -13.461 1.00 15.10 92 PRO A CA 1
ATOM 723 C C . PRO A 1 94 ? -8.933 16.724 -14.643 1.00 19.45 92 PRO A C 1
ATOM 724 O O . PRO A 1 94 ? -7.819 16.711 -15.177 1.00 15.68 92 PRO A O 1
ATOM 728 N N . ALA A 1 95 ? -9.941 15.963 -15.061 1.00 15.73 93 ALA A N 1
ATOM 729 C CA . ALA A 1 95 ? -9.821 15.055 -16.207 1.00 19.71 93 ALA A CA 1
ATOM 730 C C . ALA A 1 95 ? -9.404 15.755 -17.495 1.00 20.55 93 ALA A C 1
ATOM 731 O O . ALA A 1 95 ? -9.909 16.828 -17.836 1.00 16.12 93 ALA A O 1
ATOM 733 N N . ARG A 1 96 ? -8.503 15.116 -18.238 1.00 22.16 94 ARG A N 1
ATOM 734 C CA A ARG A 1 96 ? -8.050 15.653 -19.512 0.61 30.03 94 ARG A CA 1
ATOM 735 C CA B ARG A 1 96 ? -8.047 15.652 -19.512 0.39 30.49 94 ARG A CA 1
ATOM 736 C C . ARG A 1 96 ? -8.822 15.037 -20.675 1.00 27.83 94 ARG A C 1
ATOM 737 O O . ARG A 1 96 ? -8.709 15.486 -21.808 1.00 29.73 94 ARG A O 1
ATOM 752 N N . SER A 1 97 ? -9.620 14.013 -20.390 1.00 22.03 95 SER A N 1
ATOM 753 C CA . SER A 1 97 ? -10.383 13.345 -21.445 1.00 20.84 95 SER A CA 1
ATOM 754 C C . SER A 1 97 ? -11.637 12.679 -20.886 1.00 14.32 95 SER A C 1
ATOM 755 O O . SER A 1 97 ? -11.722 12.373 -19.689 1.00 12.84 95 SER A O 1
ATOM 758 N N . LEU A 1 98 ? -12.590 12.391 -21.766 1.00 15.59 96 LEU A N 1
ATOM 759 C CA . LEU A 1 98 ? -13.780 11.656 -21.366 1.00 12.14 96 LEU A CA 1
ATOM 760 C C . LEU A 1 98 ? -13.410 10.366 -20.635 1.00 14.38 96 LEU A C 1
ATOM 761 O O . LEU A 1 98 ? -14.020 10.003 -19.618 1.00 10.11 96 LEU A O 1
ATOM 766 N N . GLU A 1 99 ? -12.392 9.674 -21.129 1.00 19.29 97 GLU A N 1
ATOM 767 C CA . GLU A 1 99 ? -12.070 8.355 -20.584 1.00 29.99 97 GLU A CA 1
ATOM 768 C C . GLU A 1 99 ? -11.574 8.414 -19.144 1.00 29.03 97 GLU A C 1
ATOM 769 O O . GLU A 1 99 ? -11.712 7.441 -18.409 1.00 31.77 97 GLU A O 1
ATOM 775 N N . GLU A 1 100 ? -11.009 9.541 -18.722 1.00 26.51 98 GLU A N 1
ATOM 776 C CA . GLU A 1 100 ? -10.584 9.653 -17.320 1.00 28.31 98 GLU A CA 1
ATOM 777 C C . GLU A 1 100 ? -11.502 10.545 -16.491 1.00 24.62 98 GLU A C 1
ATOM 778 O O . GLU A 1 100 ? -11.227 10.816 -15.323 1.00 23.24 98 GLU A O 1
ATOM 784 N N . PHE A 1 101 ? -12.606 10.960 -17.103 1.00 22.39 99 PHE A N 1
ATOM 785 C CA . PHE A 1 101 ? -13.621 11.805 -16.470 1.00 15.65 99 PHE A CA 1
ATOM 786 C C . PHE A 1 101 ? -14.351 11.064 -15.371 1.00 16.70 99 PHE A C 1
ATOM 787 O O . PHE A 1 101 ? -15.011 10.053 -15.620 1.00 13.67 99 PHE A O 1
ATOM 795 N N . ASN A 1 102 ? -14.218 11.552 -14.143 1.00 10.37 100 ASN A N 1
ATOM 796 C CA . ASN A 1 102 ? -14.936 10.980 -13.017 1.00 15.83 100 ASN A CA 1
ATOM 797 C C . ASN A 1 102 ? -15.521 12.046 -12.098 1.00 18.07 100 ASN A C 1
ATOM 798 O O . ASN A 1 102 ? -16.601 11.873 -11.536 1.00 24.34 100 ASN A O 1
ATOM 803 N N . ASP A 1 103 ? -14.791 13.136 -11.915 1.00 17.75 101 ASP A N 1
ATOM 804 C CA . ASP A 1 103 ? -15.176 14.129 -10.925 1.00 17.05 101 ASP A CA 1
ATOM 805 C C . ASP A 1 103 ? -15.643 15.410 -11.588 1.00 10.93 101 ASP A C 1
ATOM 806 O O . ASP A 1 103 ? -15.123 15.801 -12.620 1.00 11.00 101 ASP A O 1
ATOM 811 N N . VAL A 1 104 ? -16.623 16.043 -10.952 1.00 8.37 102 VAL A N 1
ATOM 812 C CA . VAL A 1 104 ? -17.214 17.288 -11.410 1.00 8.27 102 VAL A CA 1
ATOM 813 C C . VAL A 1 104 ? -17.240 18.261 -10.221 1.00 3.80 102 VAL A C 1
ATOM 814 O O . VAL A 1 104 ? -17.670 17.892 -9.134 1.00 7.61 102 VAL A O 1
ATOM 818 N N . TYR A 1 105 ? -16.816 19.499 -10.459 1.00 4.06 103 TYR A N 1
ATOM 819 C CA . TYR A 1 105 ? -16.786 20.536 -9.421 1.00 3.73 103 TYR A CA 1
ATOM 820 C C . TYR A 1 105 ? -17.617 21.730 -9.913 1.00 7.04 103 TYR A C 1
ATOM 821 O O . TYR A 1 105 ? -17.470 22.141 -11.070 1.00 10.59 103 TYR A O 1
ATOM 830 N N . LEU A 1 106 ? -18.495 22.261 -9.055 1.00 6.97 104 LEU A N 1
ATOM 831 C CA . LEU A 1 106 ? -19.331 23.424 -9.393 1.00 4.97 104 LEU A CA 1
ATOM 832 C C . LEU A 1 106 ? -18.966 24.595 -8.492 1.00 8.78 104 LEU A C 1
ATOM 833 O O . LEU A 1 106 ? -18.886 24.438 -7.271 1.00 11.04 104 LEU A O 1
ATOM 838 N N . VAL A 1 107 ? -18.800 25.772 -9.079 1.00 8.26 105 VAL A N 1
ATOM 839 C CA . VAL A 1 107 ? -18.405 26.956 -8.311 1.00 3.31 105 VAL A CA 1
ATOM 840 C C . VAL A 1 107 ? -19.474 28.032 -8.403 1.00 8.06 105 VAL A C 1
ATOM 841 O O . VAL A 1 107 ? -19.900 28.417 -9.505 1.00 5.07 105 VAL A O 1
ATOM 845 N N . THR A 1 108 ? -19.913 28.511 -7.239 1.00 5.98 106 THR A N 1
ATOM 846 C CA . THR A 1 108 ? -20.917 29.563 -7.180 1.00 7.74 106 THR A CA 1
ATOM 847 C C . THR A 1 108 ? -20.493 30.601 -6.145 1.00 15.11 106 THR A C 1
ATOM 848 O O . THR A 1 108 ? -19.660 30.318 -5.277 1.00 12.44 106 THR A O 1
ATOM 852 N N . HIS A 1 109 ? -21.057 31.801 -6.263 1.00 18.14 107 HIS A N 1
ATOM 853 C CA . HIS A 1 109 ? -20.811 32.891 -5.315 1.00 22.38 107 HIS A CA 1
ATOM 854 C C . HIS A 1 109 ? -21.294 32.492 -3.909 1.00 20.48 107 HIS A C 1
ATOM 855 O O . HIS A 1 109 ? -22.386 31.952 -3.742 1.00 17.01 107 HIS A O 1
ATOM 862 N N . LEU A 1 110 ? -20.448 32.741 -2.918 1.00 18.93 108 LEU A N 1
ATOM 863 C CA . LEU A 1 110 ? -20.751 32.491 -1.512 1.00 27.20 108 LEU A CA 1
ATOM 864 C C . LEU A 1 110 ? -21.181 33.838 -0.905 1.00 31.87 108 LEU A C 1
ATOM 865 O O . LEU A 1 110 ? -20.361 34.593 -0.385 1.00 37.12 108 LEU A O 1
ATOM 870 N N . MET A 1 111 ? -22.469 34.143 -1.010 1.00 34.72 109 MET A N 1
ATOM 871 C CA . MET A 1 111 ? -22.971 35.501 -0.790 1.00 40.24 109 MET A CA 1
ATOM 872 C C . MET A 1 111 ? -23.669 35.689 0.555 1.00 39.01 109 MET A C 1
ATOM 873 O O . MET A 1 111 ? -24.620 34.973 0.882 1.00 40.59 109 MET A O 1
ATOM 878 N N . GLY A 1 112 ? -23.198 36.671 1.319 1.00 33.43 110 GLY A N 1
ATOM 879 C CA . GLY A 1 112 ? -23.837 37.062 2.569 1.00 32.45 110 GLY A CA 1
ATOM 880 C C . GLY A 1 112 ? -24.218 35.947 3.529 1.00 29.25 110 GLY A C 1
ATOM 881 O O . GLY A 1 112 ? -23.376 35.208 4.017 1.00 31.40 110 GLY A O 1
ATOM 882 N N . ALA A 1 113 ? -25.510 35.854 3.819 1.00 23.82 111 ALA A N 1
ATOM 883 C CA . ALA A 1 113 ? -26.039 34.890 4.778 1.00 21.08 111 ALA A CA 1
ATOM 884 C C . ALA A 1 113 ? -27.403 34.471 4.266 1.00 14.01 111 ALA A C 1
ATOM 885 O O . ALA A 1 113 ? -27.945 35.127 3.392 1.00 18.08 111 ALA A O 1
ATOM 887 N N . ASP A 1 114 ? -27.998 33.421 4.812 1.00 8.25 112 ASP A N 1
ATOM 888 C CA . ASP A 1 114 ? -29.338 33.073 4.333 1.00 5.23 112 ASP A CA 1
ATOM 889 C C . ASP A 1 114 ? -30.394 33.887 5.106 1.00 9.58 112 ASP A C 1
ATOM 890 O O . ASP A 1 114 ? -30.066 34.600 6.069 1.00 9.71 112 ASP A O 1
ATOM 895 N N . LEU A 1 115 ? -31.647 33.785 4.681 1.00 7.71 113 LEU A N 1
ATOM 896 C CA . LEU A 1 115 ? -32.709 34.623 5.245 1.00 8.22 113 LEU A CA 1
ATOM 897 C C . LEU A 1 115 ? -32.944 34.333 6.741 1.00 5.79 113 LEU A C 1
ATOM 898 O O . LEU A 1 115 ? -33.194 35.258 7.520 1.00 4.83 113 LEU A O 1
ATOM 903 N N . ASN A 1 116 ? -32.844 33.070 7.145 1.00 5.00 114 ASN A N 1
ATOM 904 C CA . ASN A 1 116 ? -32.926 32.737 8.575 1.00 9.59 114 ASN A CA 1
ATOM 905 C C . ASN A 1 116 ? -31.888 33.492 9.411 1.00 12.99 114 ASN A C 1
ATOM 906 O O . ASN A 1 116 ? -32.210 34.025 10.460 1.00 11.88 114 ASN A O 1
ATOM 911 N N . ASN A 1 117 ? -30.638 33.520 8.958 1.00 9.55 115 ASN A N 1
ATOM 912 C CA . ASN A 1 117 ? -29.585 34.179 9.718 1.00 10.29 115 ASN A CA 1
ATOM 913 C C . ASN A 1 117 ? -29.779 35.681 9.732 1.00 11.44 115 ASN A C 1
ATOM 914 O O . ASN A 1 117 ? -29.427 36.351 10.687 1.00 11.35 115 ASN A O 1
ATOM 919 N N . ILE A 1 118 ? -30.323 36.223 8.653 1.00 5.54 116 ILE A N 1
ATOM 920 C CA . ILE A 1 118 ? -30.632 37.631 8.644 1.00 5.00 116 ILE A CA 1
ATOM 921 C C . ILE A 1 118 ? -31.641 37.954 9.768 1.00 12.18 116 ILE A C 1
ATOM 922 O O . ILE A 1 118 ? -31.453 38.901 10.547 1.00 7.57 116 ILE A O 1
ATOM 927 N N . VAL A 1 119 ? -32.713 37.166 9.831 1.00 4.60 117 VAL A N 1
ATOM 928 C CA . VAL A 1 119 ? -33.767 37.378 10.830 1.00 3.43 117 VAL A CA 1
ATOM 929 C C . VAL A 1 119 ? -33.216 37.182 12.237 1.00 6.65 117 VAL A C 1
ATOM 930 O O . VAL A 1 119 ? -33.659 37.847 13.177 1.00 7.54 117 VAL A O 1
ATOM 934 N N . LYS A 1 120 ? -32.223 36.312 12.393 1.00 7.99 118 LYS A N 1
ATOM 935 C CA . LYS A 1 120 ? -31.662 36.089 13.727 1.00 11.29 118 LYS A CA 1
ATOM 936 C C . LYS A 1 120 ? -30.920 37.304 14.278 1.00 15.72 118 LYS A C 1
ATOM 937 O O . LYS A 1 120 ? -30.769 37.423 15.497 1.00 17.62 118 LYS A O 1
ATOM 943 N N . CYS A 1 121 ? -30.454 38.203 13.415 1.00 8.83 119 CYS A N 1
ATOM 944 C CA A CYS A 1 121 ? -29.587 39.312 13.811 0.49 13.74 119 CYS A CA 1
ATOM 945 C CA B CYS A 1 121 ? -29.596 39.261 13.952 0.51 10.77 119 CYS A CA 1
ATOM 946 C C . CYS A 1 121 ? -30.274 40.632 13.903 1.00 11.82 119 CYS A C 1
ATOM 947 O O . CYS A 1 121 ? -29.648 41.599 14.268 1.00 12.16 119 CYS A O 1
ATOM 952 N N . GLN A 1 122 ? -31.547 40.705 13.481 1.00 5.26 120 GLN A N 1
ATOM 953 C CA . GLN A 1 122 ? -32.205 42.000 13.471 1.00 4.50 120 GLN A CA 1
ATOM 954 C C . GLN A 1 122 ? -33.674 41.926 13.175 1.00 3.64 120 GLN A C 1
ATOM 955 O O . GLN A 1 122 ? -34.171 40.912 12.718 1.00 7.59 120 GLN A O 1
ATOM 961 N N . LYS A 1 123 ? -34.356 43.031 13.417 1.00 3.69 121 LYS A N 1
ATOM 962 C CA . LYS A 1 123 ? -35.769 43.102 13.127 1.00 5.88 121 LYS A CA 1
ATOM 963 C C . LYS A 1 123 ? -35.912 43.777 11.775 1.00 8.75 121 LYS A C 1
ATOM 964 O O . LYS A 1 123 ? -35.455 44.893 11.601 1.00 10.92 121 LYS A O 1
ATOM 970 N N . LEU A 1 124 ? -36.544 43.101 10.822 1.00 8.09 122 LEU A N 1
ATOM 971 C CA . LEU A 1 124 ? -36.782 43.671 9.495 1.00 10.81 122 LEU A CA 1
ATOM 972 C C . LEU A 1 124 ? -37.868 44.738 9.560 1.00 13.63 122 LEU A C 1
ATOM 973 O O . LEU A 1 124 ? -38.827 44.571 10.291 1.00 13.93 122 LEU A O 1
ATOM 978 N N . THR A 1 125 ? -37.734 45.808 8.774 1.00 12.14 123 THR A N 1
ATOM 979 C CA . THR A 1 125 ? -38.811 46.793 8.594 1.00 11.58 123 THR A CA 1
ATOM 980 C C . THR A 1 125 ? -39.710 46.392 7.430 1.00 15.52 123 THR A C 1
ATOM 981 O O . THR A 1 125 ? -39.353 45.503 6.646 1.00 7.51 123 THR A O 1
ATOM 985 N N . ASP A 1 126 ? -40.873 47.037 7.303 1.00 11.10 124 ASP A N 1
ATOM 986 C CA . ASP A 1 126 ? -41.777 46.712 6.206 1.00 15.10 124 ASP A CA 1
ATOM 987 C C . ASP A 1 126 ? -41.052 46.985 4.879 1.00 10.49 124 ASP A C 1
ATOM 988 O O . ASP A 1 126 ? -41.322 46.320 3.880 1.00 9.28 124 ASP A O 1
ATOM 993 N N . ASP A 1 127 ? -40.140 47.952 4.880 1.00 11.11 125 ASP A N 1
ATOM 994 C CA A ASP A 1 127 ? -39.394 48.286 3.673 0.51 16.16 125 ASP A CA 1
ATOM 995 C CA B ASP A 1 127 ? -39.377 48.288 3.679 0.49 16.17 125 ASP A CA 1
ATOM 996 C C . ASP A 1 127 ? -38.481 47.122 3.282 1.00 12.94 125 ASP A C 1
ATOM 997 O O . ASP A 1 127 ? -38.368 46.788 2.102 1.00 9.17 125 ASP A O 1
ATOM 1006 N N . HIS A 1 128 ? -37.837 46.507 4.277 1.00 7.46 126 HIS A N 1
ATOM 1007 C CA . HIS A 1 128 ? -37.024 45.318 4.041 1.00 11.37 126 HIS A CA 1
ATOM 1008 C C . HIS A 1 128 ? -37.848 44.219 3.429 1.00 11.69 126 HIS A C 1
ATOM 1009 O O . HIS A 1 128 ? -37.407 43.545 2.494 1.00 9.65 126 HIS A O 1
ATOM 1016 N N . VAL A 1 129 ? -39.028 43.978 3.993 1.00 5.37 127 VAL A N 1
ATOM 1017 C CA . VAL A 1 129 ? -39.835 42.865 3.529 1.00 8.39 127 VAL A CA 1
ATOM 1018 C C . VAL A 1 129 ? -40.261 43.117 2.080 1.00 4.95 127 VAL A C 1
ATOM 1019 O O . VAL A 1 129 ? -40.189 42.220 1.235 1.00 5.28 127 VAL A O 1
ATOM 1023 N N . GLN A 1 130 ? -40.707 44.334 1.788 1.00 3.64 128 GLN A N 1
ATOM 1024 C CA . GLN A 1 130 ? -41.045 44.696 0.411 1.00 4.62 128 GLN A CA 1
ATOM 1025 C C . GLN A 1 130 ? -39.884 44.372 -0.543 1.00 3.64 128 GLN A C 1
ATOM 1026 O O . GLN A 1 130 ? -40.082 43.726 -1.561 1.00 3.61 128 GLN A O 1
ATOM 1032 N N . PHE A 1 131 ? -38.691 44.823 -0.200 1.00 3.75 129 PHE A N 1
ATOM 1033 C CA . PHE A 1 131 ? -37.549 44.683 -1.111 1.00 4.33 129 PHE A CA 1
ATOM 1034 C C . PHE A 1 131 ? -37.124 43.203 -1.249 1.00 7.56 129 PHE A C 1
ATOM 1035 O O . PHE A 1 131 ? -36.848 42.731 -2.356 1.00 5.88 129 PHE A O 1
ATOM 1043 N N . LEU A 1 132 ? -37.094 42.469 -0.134 1.00 3.58 130 LEU A N 1
ATOM 1044 C CA . LEU A 1 132 ? -36.718 41.051 -0.162 1.00 4.02 130 LEU A CA 1
ATOM 1045 C C . LEU A 1 132 ? -37.722 40.216 -0.959 1.00 5.88 130 LEU A C 1
ATOM 1046 O O . LEU A 1 132 ? -37.343 39.429 -1.845 1.00 4.56 130 LEU A O 1
ATOM 1051 N N . ILE A 1 133 ? -39.014 40.367 -0.664 1.00 3.47 131 ILE A N 1
ATOM 1052 C CA . ILE A 1 133 ? -39.991 39.598 -1.398 1.00 3.42 131 ILE A CA 1
ATOM 1053 C C . ILE A 1 133 ? -40.001 40.017 -2.884 1.00 3.94 131 ILE A C 1
ATOM 1054 O O . ILE A 1 133 ? -40.205 39.184 -3.763 1.00 3.89 131 ILE A O 1
ATOM 1059 N N . TYR A 1 134 ? -39.826 41.311 -3.143 1.00 3.49 132 TYR A N 1
ATOM 1060 C CA . TYR A 1 134 ? -39.802 41.809 -4.516 1.00 4.47 132 TYR A CA 1
ATOM 1061 C C . TYR A 1 134 ? -38.732 41.050 -5.328 1.00 3.97 132 TYR A C 1
ATOM 1062 O O . TYR A 1 134 ? -38.971 40.581 -6.450 1.00 3.46 132 TYR A O 1
ATOM 1071 N N . GLN A 1 135 ? -37.544 40.957 -4.759 1.00 4.81 133 GLN A N 1
ATOM 1072 C CA . GLN A 1 135 ? -36.453 40.263 -5.449 1.00 4.67 133 GLN A CA 1
ATOM 1073 C C . GLN A 1 135 ? -36.726 38.769 -5.626 1.00 3.40 133 GLN A C 1
ATOM 1074 O O . GLN A 1 135 ? -36.364 38.183 -6.663 1.00 4.83 133 GLN A O 1
ATOM 1080 N N . ILE A 1 136 ? -37.326 38.122 -4.628 1.00 3.37 134 ILE A N 1
ATOM 1081 C CA . ILE A 1 136 ? -37.685 36.728 -4.828 1.00 3.30 134 ILE A CA 1
ATOM 1082 C C . ILE A 1 136 ? -38.604 36.616 -6.040 1.00 3.28 134 ILE A C 1
ATOM 1083 O O . ILE A 1 136 ? -38.385 35.764 -6.914 1.00 3.25 134 ILE A O 1
ATOM 1088 N N . LEU A 1 137 ? -39.623 37.475 -6.105 1.00 3.31 135 LEU A N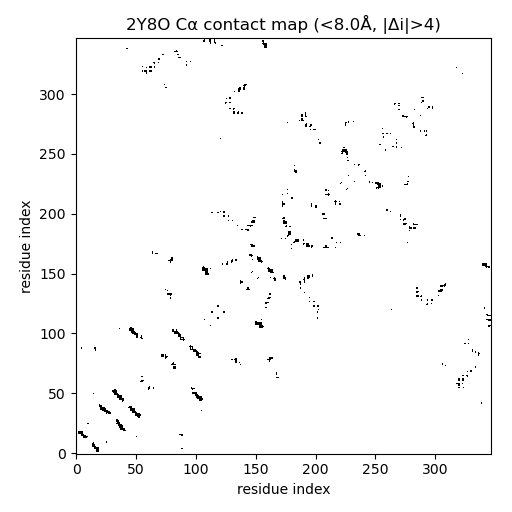 1
ATOM 1089 C CA . LEU A 1 137 ? -40.608 37.374 -7.186 1.00 3.29 135 LEU A CA 1
ATOM 1090 C C . LEU A 1 137 ? -39.969 37.731 -8.538 1.00 3.31 135 LEU A C 1
ATOM 1091 O O . LEU A 1 137 ? -40.357 37.207 -9.574 1.00 3.28 135 LEU A O 1
ATOM 1096 N N . ARG A 1 138 ? -38.996 38.623 -8.496 1.00 3.36 136 ARG A N 1
ATOM 1097 C CA . ARG A 1 138 ? -38.286 39.019 -9.708 1.00 5.40 136 ARG A CA 1
ATOM 1098 C C . ARG A 1 138 ? -37.507 37.809 -10.257 1.00 9.65 136 ARG A C 1
ATOM 1099 O O . ARG A 1 138 ? -37.578 37.513 -11.454 1.00 4.86 136 ARG A O 1
ATOM 1107 N N . GLY A 1 139 ? -36.783 37.118 -9.369 1.00 3.32 137 GLY A N 1
ATOM 1108 C CA . GLY A 1 139 ? -36.114 35.870 -9.713 1.00 3.55 137 GLY A CA 1
ATOM 1109 C C . GLY A 1 139 ? -37.103 34.829 -10.243 1.00 4.15 137 GLY A C 1
ATOM 1110 O O . GLY A 1 139 ? -36.843 34.137 -11.235 1.00 3.34 137 GLY A O 1
ATOM 1111 N N . LEU A 1 140 ? -38.256 34.705 -9.582 1.00 3.20 138 LEU A N 1
ATOM 1112 C CA . LEU A 1 140 ? -39.227 33.699 -9.989 1.00 3.14 138 LEU A CA 1
ATOM 1113 C C . LEU A 1 140 ? -39.828 34.018 -11.338 1.00 3.15 138 LEU A C 1
ATOM 1114 O O . LEU A 1 140 ? -40.124 33.115 -12.102 1.00 6.95 138 LEU A O 1
ATOM 1119 N N . LYS A 1 141 ? -40.072 35.297 -11.623 1.00 3.89 139 LYS A N 1
ATOM 1120 C CA . LYS A 1 141 ? -40.597 35.632 -12.940 1.00 4.56 139 LYS A CA 1
ATOM 1121 C C . LYS A 1 141 ? -39.650 35.086 -14.012 1.00 4.50 139 LYS A C 1
ATOM 1122 O O . LYS A 1 141 ? -40.073 34.534 -15.027 1.00 4.48 139 LYS A O 1
ATOM 1128 N N . TYR A 1 142 ? -38.364 35.247 -13.764 1.00 3.21 140 TYR A N 1
ATOM 1129 C CA . TYR A 1 142 ? -37.333 34.799 -14.708 1.00 7.10 140 TYR A CA 1
ATOM 1130 C C . TYR A 1 142 ? -37.357 33.266 -14.828 1.00 9.45 140 TYR A C 1
ATOM 1131 O O . TYR A 1 142 ? -37.479 32.718 -15.920 1.00 7.44 140 TYR A O 1
ATOM 1140 N N . ILE A 1 143 ? -37.252 32.580 -13.698 1.00 5.71 141 ILE A N 1
ATOM 1141 C CA . ILE A 1 143 ? -37.303 31.120 -13.672 1.00 4.83 141 ILE A CA 1
ATOM 1142 C C . ILE A 1 143 ? -38.581 30.572 -14.339 1.00 4.65 141 ILE A C 1
ATOM 1143 O O . ILE A 1 143 ? -38.532 29.746 -15.260 1.00 6.53 141 ILE A O 1
ATOM 1148 N N . HIS A 1 144 ? -39.732 31.076 -13.913 1.00 5.32 142 HIS A N 1
ATOM 1149 C CA . HIS A 1 144 ? -40.998 30.582 -14.437 1.00 6.00 142 HIS A CA 1
ATOM 1150 C C . HIS A 1 144 ? -41.161 30.818 -15.936 1.00 10.58 142 HIS A C 1
ATOM 1151 O O . HIS A 1 144 ? -41.792 30.015 -16.607 1.00 6.96 142 HIS A O 1
ATOM 1158 N N . SER A 1 145 ? -40.561 31.885 -16.454 1.00 7.13 143 SER A N 1
ATOM 1159 C CA . SER A 1 145 ? -40.672 32.205 -17.873 1.00 9.89 143 SER A CA 1
ATOM 1160 C C . SER A 1 145 ? -39.931 31.184 -18.742 1.00 12.64 143 SER A C 1
ATOM 1161 O O . SER A 1 145 ? -40.205 31.086 -19.928 1.00 13.93 143 SER A O 1
ATOM 1164 N N . ALA A 1 146 ? -38.994 30.449 -18.149 1.00 9.32 144 ALA A N 1
ATOM 1165 C CA . ALA A 1 146 ? -38.325 29.318 -18.818 1.00 13.01 144 ALA A CA 1
ATOM 1166 C C . ALA A 1 146 ? -38.981 27.973 -18.478 1.00 15.35 144 ALA A C 1
ATOM 1167 O O . ALA A 1 146 ? -38.414 26.921 -18.746 1.00 16.11 144 ALA A O 1
ATOM 1169 N N . ASP A 1 147 ? -40.158 28.012 -17.867 1.00 11.61 145 ASP A N 1
ATOM 1170 C CA . ASP A 1 147 ? -40.819 26.793 -17.415 1.00 17.50 145 ASP A CA 1
ATOM 1171 C C . ASP A 1 147 ? -39.926 25.982 -16.487 1.00 15.09 145 ASP A C 1
ATOM 1172 O O . ASP A 1 147 ? -39.915 24.752 -16.531 1.00 14.61 145 ASP A O 1
ATOM 1177 N N . ILE A 1 148 ? -39.183 26.677 -15.634 1.00 7.73 146 ILE A N 1
ATOM 1178 C CA . ILE A 1 148 ? -38.448 26.020 -14.563 1.00 8.00 146 ILE A CA 1
ATOM 1179 C C . ILE A 1 148 ? -39.249 26.236 -13.268 1.00 17.27 146 ILE A C 1
ATOM 1180 O O . ILE A 1 148 ? -39.775 27.323 -13.027 1.00 11.94 146 ILE A O 1
ATOM 1185 N N . ILE A 1 149 ? -39.381 25.201 -12.453 1.00 13.16 147 ILE A N 1
ATOM 1186 C CA . ILE A 1 149 ? -40.019 25.362 -11.151 1.00 9.20 147 ILE A CA 1
ATOM 1187 C C . ILE A 1 149 ? -38.973 25.072 -10.092 1.00 12.11 147 ILE A C 1
ATOM 1188 O O . ILE A 1 149 ? -38.282 24.048 -10.175 1.00 12.28 147 ILE A O 1
ATOM 1193 N N . HIS A 1 150 ? -38.834 25.960 -9.108 1.00 8.15 148 HIS A N 1
ATOM 1194 C CA . HIS A 1 150 ? -37.822 25.763 -8.064 1.00 6.80 148 HIS A CA 1
ATOM 1195 C C . HIS A 1 150 ? -38.148 24.544 -7.216 1.00 5.40 148 HIS A C 1
ATOM 1196 O O . HIS A 1 150 ? -37.301 23.698 -7.001 1.00 7.80 148 HIS A O 1
ATOM 1203 N N . ARG A 1 151 ? -39.378 24.500 -6.707 1.00 4.11 149 ARG A N 1
ATOM 1204 C CA . ARG A 1 151 ? -39.915 23.352 -5.968 1.00 7.72 149 ARG A CA 1
ATOM 1205 C C . ARG A 1 151 ? -39.584 23.369 -4.477 1.00 13.27 149 ARG A C 1
ATOM 1206 O O . ARG A 1 151 ? -40.303 22.769 -3.685 1.00 16.94 149 ARG A O 1
ATOM 1214 N N . ASP A 1 152 ? -38.524 24.074 -4.085 1.00 9.11 150 ASP A N 1
ATOM 1215 C CA . ASP A 1 152 ? -38.052 23.981 -2.704 1.00 10.16 150 ASP A CA 1
ATOM 1216 C C . ASP A 1 152 ? -37.681 25.332 -2.103 1.00 10.15 150 ASP A C 1
ATOM 1217 O O . ASP A 1 152 ? -36.677 25.448 -1.423 1.00 9.58 150 ASP A O 1
ATOM 1222 N N . LEU A 1 153 ? -38.481 26.362 -2.364 1.00 6.79 151 LEU A N 1
ATOM 1223 C CA . LEU A 1 153 ? -38.205 27.663 -1.787 1.00 6.19 151 LEU A CA 1
ATOM 1224 C C . LEU A 1 153 ? -38.438 27.632 -0.292 1.00 7.17 151 LEU A C 1
ATOM 1225 O O . LEU A 1 153 ? -39.456 27.138 0.160 1.00 9.97 151 LEU A O 1
ATOM 1230 N N . LYS A 1 154 ? -37.485 28.190 0.451 1.00 6.23 152 LYS A N 1
ATOM 1231 C CA . LYS A 1 154 ? -37.583 28.357 1.894 1.00 4.21 152 LYS A CA 1
ATOM 1232 C C . LYS A 1 154 ? -36.475 29.305 2.319 1.00 3.03 152 LYS A C 1
ATOM 1233 O O . LYS A 1 154 ? -35.554 29.587 1.534 1.00 4.12 152 LYS A O 1
ATOM 1239 N N . PRO A 1 155 ? -36.558 29.817 3.544 1.00 3.05 153 PRO A N 1
ATOM 1240 C CA . PRO A 1 155 ? -35.583 30.843 3.920 1.00 3.59 153 PRO A CA 1
ATOM 1241 C C . PRO A 1 155 ? -34.120 30.394 3.754 1.00 9.63 153 PRO A C 1
ATOM 1242 O O . PRO A 1 155 ? -33.279 31.222 3.403 1.00 8.57 153 PRO A O 1
ATOM 1246 N N . SER A 1 156 ? -33.827 29.118 3.983 1.00 5.98 154 SER A N 1
ATOM 1247 C CA . SER A 1 156 ? -32.431 28.661 3.929 1.00 3.32 154 SER A CA 1
ATOM 1248 C C . SER A 1 156 ? -31.936 28.529 2.478 1.00 8.74 154 SER A C 1
ATOM 1249 O O . SER A 1 156 ? -30.749 28.283 2.228 1.00 8.11 154 SER A O 1
ATOM 1252 N N . ASN A 1 157 ? -32.854 28.667 1.525 1.00 3.93 155 ASN A N 1
ATOM 1253 C CA . ASN A 1 157 ? -32.496 28.689 0.117 1.00 9.55 155 ASN A CA 1
ATOM 1254 C C . ASN A 1 157 ? -32.480 30.080 -0.502 1.00 9.45 155 ASN A C 1
ATOM 1255 O O . ASN A 1 157 ? -32.533 30.223 -1.724 1.00 9.64 155 ASN A O 1
ATOM 1260 N N . LEU A 1 158 ? -32.372 31.094 0.352 1.00 4.78 156 LEU A N 1
ATOM 1261 C CA . LEU A 1 158 ? -32.271 32.473 -0.101 1.00 3.20 156 LEU A CA 1
ATOM 1262 C C . LEU A 1 158 ? -31.036 33.116 0.522 1.00 7.29 156 LEU A C 1
ATOM 1263 O O . LEU A 1 158 ? -30.901 33.148 1.737 1.00 12.42 156 LEU A O 1
ATOM 1268 N N . ALA A 1 159 ? -30.138 33.617 -0.321 1.00 6.18 157 ALA A N 1
ATOM 1269 C CA . ALA A 1 159 ? -28.923 34.299 0.116 1.00 5.11 157 ALA A CA 1
ATOM 1270 C C . ALA A 1 159 ? -29.158 35.803 0.108 1.00 10.03 157 ALA A C 1
ATOM 1271 O O . ALA A 1 159 ? -29.720 36.339 -0.837 1.00 7.71 157 ALA A O 1
ATOM 1273 N N . VAL A 1 160 ? -28.685 36.487 1.144 1.00 3.43 158 VAL A N 1
ATOM 1274 C CA . VAL A 1 160 ? -28.881 37.926 1.269 1.00 3.55 158 VAL A CA 1
ATOM 1275 C C . VAL A 1 160 ? -27.591 38.595 1.737 1.00 11.45 158 VAL A C 1
ATOM 1276 O O . VAL A 1 160 ? -26.952 38.084 2.651 1.00 13.71 158 VAL A O 1
ATOM 1280 N N . ASN A 1 161 ? -27.226 39.729 1.137 1.00 11.86 159 ASN A N 1
ATOM 1281 C CA . ASN A 1 161 ? -26.023 40.464 1.553 1.00 18.52 159 ASN A CA 1
ATOM 1282 C C . ASN A 1 161 ? -26.356 41.736 2.338 1.00 14.31 159 ASN A C 1
ATOM 1283 O O . ASN A 1 161 ? -27.523 42.022 2.594 1.00 11.11 159 ASN A O 1
ATOM 1288 N N . GLU A 1 162 ? -25.336 42.506 2.714 1.00 13.19 160 GLU A N 1
ATOM 1289 C CA . GLU A 1 162 ? -25.554 43.686 3.557 1.00 14.85 160 GLU A CA 1
ATOM 1290 C C . GLU A 1 162 ? -26.316 44.824 2.868 1.00 16.47 160 GLU A C 1
ATOM 1291 O O . GLU A 1 162 ? -26.824 45.732 3.550 1.00 13.88 160 GLU A O 1
ATOM 1297 N N . ASP A 1 163 ? -26.405 44.793 1.532 1.00 11.31 161 ASP A N 1
ATOM 1298 C CA . ASP A 1 163 ? -27.266 45.739 0.805 1.00 10.27 161 ASP A CA 1
ATOM 1299 C C . ASP A 1 163 ? -28.680 45.186 0.575 1.00 11.03 161 ASP A C 1
ATOM 1300 O O . ASP A 1 163 ? -29.459 45.738 -0.217 1.00 11.08 161 ASP A O 1
ATOM 1305 N N . SER A 1 164 ? -29.016 44.117 1.295 1.00 9.46 162 SER A N 1
ATOM 1306 C CA . SER A 1 164 ? -30.330 43.473 1.181 1.00 7.71 162 SER A CA 1
ATOM 1307 C C . SER A 1 164 ? -30.579 42.895 -0.224 1.00 9.20 162 SER A C 1
ATOM 1308 O O . SER A 1 164 ? -31.722 42.631 -0.605 1.00 8.69 162 SER A O 1
ATOM 1311 N N . GLU A 1 165 ? -29.518 42.695 -0.996 1.00 4.46 163 GLU A N 1
ATOM 1312 C CA . GLU A 1 165 ? -29.671 42.060 -2.306 1.00 5.32 163 GLU A CA 1
ATOM 1313 C C . GLU A 1 165 ? -29.848 40.566 -2.103 1.00 10.34 163 GLU A C 1
ATOM 1314 O O . GLU A 1 165 ? -29.202 39.968 -1.233 1.00 11.59 163 GLU A O 1
ATOM 1320 N N . LEU A 1 166 ? -30.718 39.962 -2.908 1.00 7.33 164 LEU A N 1
ATOM 1321 C CA . LEU A 1 166 ? -31.138 38.586 -2.659 1.00 7.20 164 LEU A CA 1
ATOM 1322 C C . LEU A 1 166 ? -30.960 37.702 -3.890 1.00 3.45 164 LEU A C 1
ATOM 1323 O O . LEU A 1 166 ? -31.201 38.127 -5.018 1.00 4.25 164 LEU A O 1
ATOM 1328 N N . LYS A 1 167 ? -30.578 36.462 -3.651 1.00 6.05 165 LYS A N 1
ATOM 1329 C CA . LYS A 1 167 ? -30.515 35.467 -4.710 1.00 6.29 165 LYS A CA 1
ATOM 1330 C C . LYS A 1 167 ? -31.151 34.150 -4.264 1.00 4.93 165 LYS A C 1
ATOM 1331 O O . LYS A 1 167 ? -30.960 33.714 -3.140 1.00 6.12 165 LYS A O 1
ATOM 1337 N N . ILE A 1 168 ? -31.854 33.510 -5.192 1.00 3.25 166 ILE A N 1
ATOM 1338 C CA . ILE A 1 168 ? -32.462 32.222 -4.973 1.00 3.18 166 ILE A CA 1
ATOM 1339 C C . ILE A 1 168 ? -31.457 31.131 -5.317 1.00 7.38 166 ILE A C 1
ATOM 1340 O O . ILE A 1 168 ? -30.827 31.171 -6.375 1.00 6.12 166 ILE A O 1
ATOM 1345 N N . LEU A 1 169 ? -31.316 30.144 -4.452 1.00 4.78 167 LEU A N 1
ATOM 1346 C CA . LEU A 1 169 ? -30.376 29.072 -4.759 1.00 12.51 167 LEU A CA 1
ATOM 1347 C C . LEU A 1 169 ? -30.932 27.687 -4.401 1.00 8.68 167 LEU A C 1
ATOM 1348 O O . LEU A 1 169 ? -32.078 27.572 -3.953 1.00 7.86 167 LEU A O 1
ATOM 1353 N N . ASP A 1 170 ? -30.124 26.645 -4.644 1.00 10.98 168 ASP A N 1
ATOM 1354 C CA . ASP A 1 170 ? -30.463 25.259 -4.296 1.00 8.27 168 ASP A CA 1
ATOM 1355 C C . ASP A 1 170 ? -31.818 24.802 -4.846 1.00 6.42 168 ASP A C 1
ATOM 1356 O O . ASP A 1 170 ? -32.722 24.422 -4.096 1.00 8.74 168 ASP A O 1
ATOM 1361 N N . PHE A 1 171 ? -31.946 24.843 -6.171 1.00 6.99 169 PHE A N 1
ATOM 1362 C CA . PHE A 1 171 ? -33.130 24.331 -6.849 1.00 14.10 169 PHE A CA 1
ATOM 1363 C C . PHE A 1 171 ? -33.412 22.868 -6.499 1.00 10.64 169 PHE A C 1
ATOM 1364 O O . PHE A 1 171 ? -32.491 22.088 -6.281 1.00 9.66 169 PHE A O 1
ATOM 1372 N N . GLY A 1 172 ? -34.690 22.506 -6.426 1.00 15.40 170 GLY A N 1
ATOM 1373 C CA . GLY A 1 172 ? -35.068 21.111 -6.220 1.00 15.48 170 GLY A CA 1
ATOM 1374 C C . GLY A 1 172 ? -34.692 20.310 -7.453 1.00 18.82 170 GLY A C 1
ATOM 1375 O O . GLY A 1 172 ? -35.101 20.646 -8.567 1.00 22.74 170 GLY A O 1
ATOM 1376 N N . LEU A 1 173 ? -33.895 19.266 -7.275 1.00 16.19 171 LEU A N 1
ATOM 1377 C CA . LEU A 1 173 ? -33.413 18.493 -8.427 1.00 25.77 171 LEU A CA 1
ATOM 1378 C C . LEU A 1 173 ? -34.057 17.110 -8.599 1.00 32.29 171 LEU A C 1
ATOM 1379 O O . LEU A 1 173 ? -33.691 16.363 -9.516 1.00 30.20 171 LEU A O 1
ATOM 1384 N N . ALA A 1 174 ? -35.009 16.763 -7.740 1.00 40.92 172 ALA A N 1
ATOM 1385 C CA . ALA A 1 174 ? -35.632 15.443 -7.817 1.00 54.72 172 ALA A CA 1
ATOM 1386 C C . ALA A 1 174 ? -36.823 15.432 -8.776 1.00 57.67 172 ALA A C 1
ATOM 1387 O O . ALA A 1 174 ? -37.566 16.413 -8.875 1.00 49.43 172 ALA A O 1
ATOM 1389 N N . ARG A 1 175 ? -36.990 14.319 -9.487 1.00 64.13 173 ARG A N 1
ATOM 1390 C CA . ARG A 1 175 ? -38.152 14.126 -10.351 1.00 66.03 173 ARG A CA 1
ATOM 1391 C C . ARG A 1 175 ? -38.836 12.792 -10.038 1.00 68.28 173 ARG A C 1
ATOM 1392 O O . ARG A 1 175 ? -38.212 11.864 -9.516 1.00 67.42 173 ARG A O 1
ATOM 1400 N N . THR A 1 187 ? -37.245 21.271 5.805 1.00 67.43 185 THR A N 1
ATOM 1401 C CA . THR A 1 187 ? -38.599 21.084 6.307 1.00 60.86 185 THR A CA 1
ATOM 1402 C C . THR A 1 187 ? -39.634 21.102 5.188 1.00 53.48 185 THR A C 1
ATOM 1403 O O . THR A 1 187 ? -39.318 21.254 4.006 1.00 51.99 185 THR A O 1
ATOM 1407 N N . ARG A 1 188 ? -40.884 20.978 5.605 1.00 43.79 186 ARG A N 1
ATOM 1408 C CA . ARG A 1 188 ? -42.009 20.780 4.719 1.00 33.69 186 ARG A CA 1
ATOM 1409 C C . ARG A 1 188 ? -42.955 21.985 4.836 1.00 18.92 186 ARG A C 1
ATOM 1410 O O . ARG A 1 188 ? -43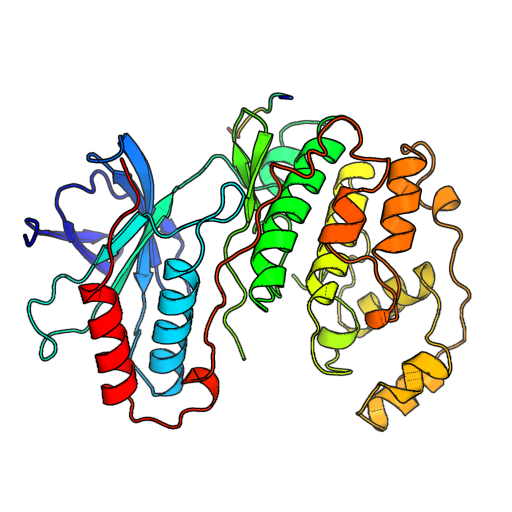.947 22.086 4.124 1.00 13.09 186 ARG A O 1
ATOM 1418 N N . TRP A 1 189 ? -42.624 22.905 5.735 1.00 9.92 187 TRP A N 1
ATOM 1419 C CA . TRP A 1 189 ? -43.510 24.011 6.090 1.00 9.58 187 TRP A CA 1
ATOM 1420 C C . TRP A 1 189 ? -43.851 24.998 4.949 1.00 12.31 187 TRP A C 1
ATOM 1421 O O . TRP A 1 189 ? -44.832 25.740 5.060 1.00 7.31 187 TRP A O 1
ATOM 1432 N N . TYR A 1 190 ? -43.050 25.017 3.879 1.00 2.83 188 TYR A N 1
ATOM 1433 C CA . TYR A 1 190 ? -43.187 26.056 2.844 1.00 9.46 188 TYR A CA 1
ATOM 1434 C C . TYR A 1 190 ? -43.755 25.450 1.576 1.00 13.96 188 TYR A C 1
ATOM 1435 O O . TYR A 1 190 ? -43.854 26.094 0.535 1.00 10.04 188 TYR A O 1
ATOM 1444 N N . ARG A 1 191 ? -44.158 24.192 1.682 1.00 11.90 189 ARG A N 1
ATOM 1445 C CA . ARG A 1 191 ? -44.518 23.422 0.521 1.00 14.61 189 ARG A CA 1
ATOM 1446 C C . ARG A 1 191 ? -46.033 23.492 0.258 1.00 11.54 189 ARG A C 1
ATOM 1447 O O . ARG A 1 191 ? -46.846 23.361 1.168 1.00 13.13 189 ARG A O 1
ATOM 1455 N N . ALA A 1 192 ? -46.406 23.693 -0.997 1.00 14.15 190 ALA A N 1
ATOM 1456 C CA . ALA A 1 192 ? -47.812 23.721 -1.375 1.00 15.86 190 ALA A CA 1
ATOM 1457 C C . ALA A 1 192 ? -48.482 22.367 -1.036 1.00 15.27 190 ALA A C 1
ATOM 1458 O O . ALA A 1 192 ? -47.864 21.313 -1.185 1.00 14.73 190 ALA A O 1
ATOM 1460 N N . PRO A 1 193 ? -49.742 22.403 -0.583 1.00 16.22 191 PRO A N 1
ATOM 1461 C CA . PRO A 1 193 ? -50.484 21.182 -0.214 1.00 23.17 191 PRO A CA 1
ATOM 1462 C C . PRO A 1 193 ? -50.589 20.143 -1.330 1.00 24.71 191 PRO A C 1
ATOM 1463 O O . PRO A 1 193 ? -50.479 18.947 -1.055 1.00 28.46 191 PRO A O 1
ATOM 1467 N N . GLU A 1 194 ? -50.774 20.589 -2.568 1.00 18.71 192 GLU A N 1
ATOM 1468 C CA . GLU A 1 194 ? -50.954 19.669 -3.688 1.00 23.88 192 GLU A CA 1
ATOM 1469 C C . GLU A 1 194 ? -49.692 18.868 -3.998 1.00 25.76 192 GLU A C 1
ATOM 1470 O O . GLU A 1 194 ? -49.768 17.784 -4.567 1.00 28.23 192 GLU A O 1
ATOM 1476 N N . ILE A 1 195 ? -48.520 19.374 -3.645 1.00 18.74 193 ILE A N 1
ATOM 1477 C CA . ILE A 1 195 ? -47.325 18.557 -3.864 1.00 24.10 193 ILE A CA 1
ATOM 1478 C C . ILE A 1 195 ? -46.925 17.760 -2.617 1.00 25.77 193 ILE A C 1
ATOM 1479 O O . ILE A 1 195 ? -46.373 16.662 -2.716 1.00 27.52 193 ILE A O 1
ATOM 1484 N N . MET A 1 196 ? -47.244 18.298 -1.450 1.00 21.79 194 MET A N 1
ATOM 1485 C CA . MET A 1 196 ? -46.964 17.623 -0.197 1.00 25.27 194 MET A CA 1
ATOM 1486 C C . MET A 1 196 ? -47.643 16.253 -0.069 1.00 22.42 194 MET A C 1
ATOM 1487 O O . MET A 1 196 ? -47.074 15.333 0.521 1.00 16.18 194 MET A O 1
ATOM 1492 N N . LEU A 1 197 ? -48.865 16.130 -0.583 1.00 14.41 195 LEU A N 1
ATOM 1493 C CA . LEU A 1 197 ? -49.569 14.859 -0.544 1.00 20.84 195 LEU A CA 1
ATOM 1494 C C . LEU A 1 197 ? -49.792 14.346 -1.956 1.00 21.31 195 LEU A C 1
ATOM 1495 O O . LEU A 1 197 ? -50.614 13.459 -2.192 1.00 19.82 195 LEU A O 1
ATOM 1500 N N . ASN A 1 198 ? -49.070 14.935 -2.900 1.00 20.43 196 ASN A N 1
ATOM 1501 C CA . ASN A 1 198 ? -49.063 14.438 -4.261 1.00 27.76 196 ASN A CA 1
ATOM 1502 C C . ASN A 1 198 ? -50.470 14.414 -4.867 1.00 24.42 196 ASN A C 1
ATOM 1503 O O . ASN A 1 198 ? -50.833 13.463 -5.550 1.00 30.00 196 ASN A O 1
ATOM 1508 N N . TRP A 1 199 ? -51.260 15.459 -4.622 1.00 17.59 197 TRP A N 1
ATOM 1509 C CA . TRP A 1 199 ? -52.622 15.532 -5.165 1.00 17.65 197 TRP A CA 1
ATOM 1510 C C . TRP A 1 199 ? -52.675 15.658 -6.684 1.00 21.33 197 TRP A C 1
ATOM 1511 O O . TRP A 1 199 ? -53.633 15.223 -7.325 1.00 21.90 197 TRP A O 1
ATOM 1522 N N . MET A 1 200 ? -51.659 16.275 -7.260 1.00 30.09 198 MET A N 1
ATOM 1523 C CA . MET A 1 200 ? -51.655 16.530 -8.690 1.00 34.56 198 MET A CA 1
ATOM 1524 C C . MET A 1 200 ? -50.280 16.989 -9.151 1.00 38.91 198 MET A C 1
ATOM 1525 O O . MET A 1 200 ? -49.368 17.152 -8.340 1.00 38.40 198 MET A O 1
ATOM 1530 N N . HIS A 1 201 ? -50.142 17.210 -10.454 1.00 44.90 199 HIS A N 1
ATOM 1531 C CA . HIS A 1 201 ? -48.886 17.694 -11.014 1.00 55.61 199 HIS A CA 1
ATOM 1532 C C . HIS A 1 201 ? -48.562 19.119 -10.558 1.00 52.09 199 HIS A C 1
ATOM 1533 O O . HIS A 1 201 ? -49.446 19.963 -10.435 1.00 54.67 199 HIS A O 1
ATOM 1540 N N . TYR A 1 202 ? -47.284 19.378 -10.305 1.00 49.85 200 TYR A N 1
ATOM 1541 C CA . TYR A 1 202 ? -46.837 20.712 -9.931 1.00 48.57 200 TYR A CA 1
ATOM 1542 C C . TYR A 1 202 ? -47.063 21.692 -11.066 1.00 42.22 200 TYR A C 1
ATOM 1543 O O . TYR A 1 202 ? -46.777 21.374 -12.212 1.00 43.34 200 TYR A O 1
ATOM 1552 N N . ASN A 1 203 ? -47.560 22.883 -10.769 1.00 39.02 201 ASN A N 1
ATOM 1553 C CA A ASN A 1 203 ? -47.367 23.994 -11.689 0.44 37.02 201 ASN A CA 1
ATOM 1554 C CA B ASN A 1 203 ? -47.379 24.001 -11.687 0.56 37.06 201 ASN A CA 1
ATOM 1555 C C . ASN A 1 203 ? -46.449 25.010 -11.023 1.00 30.10 201 ASN A C 1
ATOM 1556 O O . ASN A 1 203 ? -46.037 24.824 -9.884 1.00 21.20 201 ASN A O 1
ATOM 1565 N N . GLN A 1 204 ? -46.110 26.060 -11.747 1.00 21.57 202 GLN A N 1
ATOM 1566 C CA . GLN A 1 204 ? -45.171 27.042 -11.255 1.00 18.12 202 GLN A CA 1
ATOM 1567 C C . GLN A 1 204 ? -45.655 27.679 -9.967 1.00 12.03 202 GLN A C 1
ATOM 1568 O O . GLN A 1 204 ? -44.852 28.108 -9.155 1.00 8.11 202 GLN A O 1
ATOM 1574 N N . THR A 1 205 ? -46.967 27.751 -9.755 1.00 8.24 203 THR A N 1
ATOM 1575 C CA . THR A 1 205 ? -47.433 28.479 -8.574 1.00 13.52 203 THR A CA 1
ATOM 1576 C C . THR A 1 205 ? -47.217 27.737 -7.264 1.00 9.90 203 THR A C 1
ATOM 1577 O O . THR A 1 205 ? -47.578 28.277 -6.224 1.00 6.96 203 THR A O 1
ATOM 1581 N N . VAL A 1 206 ? -46.612 26.537 -7.282 1.00 7.12 204 VAL A N 1
ATOM 1582 C CA . VAL A 1 206 ? -46.162 25.956 -6.003 1.00 7.49 204 VAL A CA 1
ATOM 1583 C C . VAL A 1 206 ? -45.098 26.844 -5.380 1.00 8.52 204 VAL A C 1
ATOM 1584 O O . VAL A 1 206 ? -45.028 26.960 -4.155 1.00 7.90 204 VAL A O 1
ATOM 1588 N N . ASP A 1 207 ? -44.265 27.466 -6.224 1.00 5.39 205 ASP A N 1
ATOM 1589 C CA . ASP A 1 207 ? -43.266 28.417 -5.745 1.00 3.54 205 ASP A CA 1
ATOM 1590 C C . ASP A 1 207 ? -43.947 29.648 -5.146 1.00 6.69 205 ASP A C 1
ATOM 1591 O O . ASP A 1 207 ? -43.450 30.236 -4.183 1.00 7.61 205 ASP A O 1
ATOM 1596 N N . ILE A 1 208 ? -45.065 30.071 -5.732 1.00 5.07 206 ILE A N 1
ATOM 1597 C CA . ILE A 1 208 ? -45.770 31.253 -5.201 1.00 2.48 206 ILE A CA 1
ATOM 1598 C C . ILE A 1 208 ? -46.327 30.986 -3.788 1.00 3.07 206 ILE A C 1
ATOM 1599 O O . ILE A 1 208 ? -46.283 31.854 -2.914 1.00 6.09 206 ILE A O 1
ATOM 1604 N N . TRP A 1 209 ? -46.874 29.797 -3.588 1.00 4.28 207 TRP A N 1
ATOM 1605 C CA . TRP A 1 209 ? -47.290 29.360 -2.244 1.00 4.76 207 TRP A CA 1
ATOM 1606 C C . TRP A 1 209 ? -46.131 29.510 -1.254 1.00 9.18 207 TRP A C 1
ATOM 1607 O O . TRP A 1 209 ? -46.276 30.100 -0.185 1.00 3.14 207 TRP A O 1
ATOM 1618 N N . SER A 1 210 ? -44.962 28.987 -1.620 1.00 6.61 208 SER A N 1
ATOM 1619 C CA . SER A 1 210 ? -43.796 29.092 -0.745 1.00 6.76 208 SER A CA 1
ATOM 1620 C C . SER A 1 210 ? -43.477 30.551 -0.419 1.00 2.75 208 SER A C 1
ATOM 1621 O O . SER A 1 210 ? -43.177 30.892 0.719 1.00 4.80 208 SER A O 1
ATOM 1624 N N . VAL A 1 211 ? -43.550 31.423 -1.418 1.00 3.20 209 VAL A N 1
ATOM 1625 C CA . VAL A 1 211 ? -43.266 32.831 -1.160 1.00 3.82 209 VAL A CA 1
ATOM 1626 C C . VAL A 1 211 ? -44.248 33.404 -0.143 1.00 3.56 209 VAL A C 1
ATOM 1627 O O . VAL A 1 211 ? -43.864 34.157 0.741 1.00 2.55 209 VAL A O 1
ATOM 1631 N N . GLY A 1 212 ? -45.519 33.037 -0.280 1.00 10.40 210 GLY A N 1
ATOM 1632 C CA . GLY A 1 212 ? -46.531 33.498 0.652 1.00 10.30 210 GLY A CA 1
ATOM 1633 C C . GLY A 1 212 ? -46.137 33.075 2.061 1.00 8.71 210 GLY A C 1
ATOM 1634 O O . GLY A 1 212 ? -46.183 33.882 2.983 1.00 3.20 210 GLY A O 1
ATOM 1635 N N . CYS A 1 213 ? -45.728 31.812 2.218 1.00 2.68 211 CYS A N 1
ATOM 1636 C CA . CYS A 1 213 ? -45.355 31.297 3.543 1.00 8.35 211 CYS A CA 1
ATOM 1637 C C . CYS A 1 213 ? -44.167 32.059 4.093 1.00 9.45 211 CYS A C 1
ATOM 1638 O O . CYS A 1 213 ? -44.129 32.395 5.284 1.00 6.53 211 CYS A O 1
ATOM 1641 N N . ILE A 1 214 ? -43.210 32.358 3.217 1.00 5.18 212 ILE A N 1
ATOM 1642 C CA . ILE A 1 214 ? -41.994 33.084 3.629 1.00 4.58 212 ILE A CA 1
ATOM 1643 C C . ILE A 1 214 ? -42.327 34.518 4.049 1.00 5.28 212 ILE A C 1
ATOM 1644 O O . ILE A 1 214 ? -41.849 35.013 5.067 1.00 3.00 212 ILE A O 1
ATOM 1649 N N . MET A 1 215 ? -43.165 35.186 3.260 1.00 2.59 213 MET A N 1
ATOM 1650 C CA . MET A 1 215 ? -43.530 36.563 3.547 1.00 3.37 213 MET A CA 1
ATOM 1651 C C . MET A 1 215 ? -44.312 36.676 4.859 1.00 2.79 213 MET A C 1
ATOM 1652 O O . MET A 1 215 ? -44.047 37.554 5.658 1.00 3.38 213 MET A O 1
ATOM 1657 N N . ALA A 1 216 ? -45.297 35.809 5.047 1.00 3.37 214 ALA A N 1
ATOM 1658 C CA . ALA A 1 216 ? -46.071 35.783 6.308 1.00 4.74 214 ALA A CA 1
ATOM 1659 C C . ALA A 1 216 ? -45.098 35.759 7.497 1.00 8.71 214 ALA A C 1
ATOM 1660 O O . ALA A 1 216 ? -45.202 36.532 8.437 1.00 4.31 214 ALA A O 1
ATOM 1662 N N . GLU A 1 217 ? -44.134 34.850 7.427 1.00 11.77 215 GLU A N 1
ATOM 1663 C CA . GLU A 1 217 ? -43.163 34.664 8.501 1.00 9.42 215 GLU A CA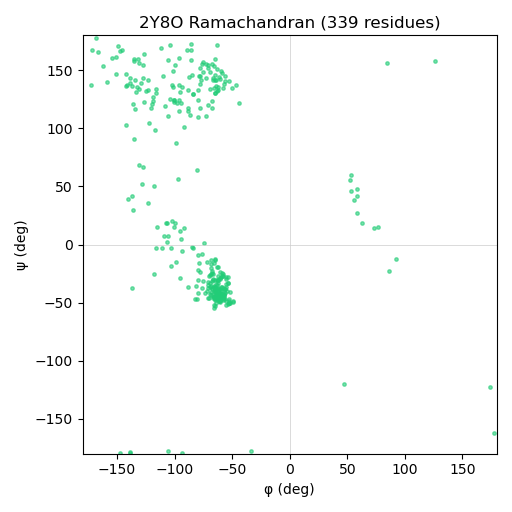 1
ATOM 1664 C C . GLU A 1 217 ? -42.276 35.891 8.692 1.00 5.87 215 GLU A C 1
ATOM 1665 O O . GLU A 1 217 ? -41.935 36.241 9.807 1.00 6.75 215 GLU A O 1
ATOM 1671 N N . LEU A 1 218 ? -41.893 36.555 7.603 1.00 6.37 216 LEU A N 1
ATOM 1672 C CA . LEU A 1 218 ? -41.093 37.770 7.723 1.00 6.28 216 LEU A CA 1
ATOM 1673 C C . LEU A 1 218 ? -41.892 38.881 8.407 1.00 11.99 216 LEU A C 1
ATOM 1674 O O . LEU A 1 218 ? -41.340 39.683 9.150 1.00 9.34 216 LEU A O 1
ATOM 1679 N N . LEU A 1 219 ? -43.191 38.939 8.129 1.00 6.54 217 LEU A N 1
ATOM 1680 C CA . LEU A 1 219 ? -44.045 39.958 8.737 1.00 9.39 217 LEU A CA 1
ATOM 1681 C C . LEU A 1 219 ? -44.304 39.693 10.221 1.00 11.57 217 LEU A C 1
ATOM 1682 O O . LEU A 1 219 ? -44.318 40.625 11.013 1.00 12.09 217 LEU A O 1
ATOM 1687 N N . THR A 1 220 ? -44.513 38.424 10.586 1.00 10.64 218 THR A N 1
ATOM 1688 C CA . THR A 1 220 ? -45.034 38.092 11.929 1.00 14.91 218 THR A CA 1
ATOM 1689 C C . THR A 1 220 ? -43.999 37.565 12.921 1.00 23.01 218 THR A C 1
ATOM 1690 O O . THR A 1 220 ? -44.247 37.564 14.130 1.00 22.29 218 THR A O 1
ATOM 1694 N N . GLY A 1 221 ? -42.860 37.096 12.423 1.00 17.42 219 GLY A N 1
ATOM 1695 C CA . GLY A 1 221 ? -41.887 36.438 13.282 1.00 20.47 219 GLY A CA 1
ATOM 1696 C C . GLY A 1 221 ? -42.266 35.007 13.654 1.00 17.97 219 GLY A C 1
ATOM 1697 O O . GLY A 1 221 ? -41.686 34.431 14.575 1.00 20.43 219 GLY A O 1
ATOM 1698 N N . ARG A 1 222 ? -43.222 34.416 12.942 1.00 10.95 220 ARG A N 1
ATOM 1699 C CA . ARG A 1 222 ? -43.619 33.037 13.225 1.00 21.70 220 ARG A CA 1
ATOM 1700 C C . ARG A 1 222 ? -43.850 32.247 11.951 1.00 19.18 220 ARG A C 1
ATOM 1701 O O . ARG A 1 222 ? -44.430 32.743 10.999 1.00 22.07 220 ARG A O 1
ATOM 1709 N N . THR A 1 223 ? -43.399 31.008 11.926 1.00 10.59 221 THR A N 1
ATOM 1710 C CA . THR A 1 223 ? -43.775 30.104 10.847 1.00 14.32 221 THR A CA 1
ATOM 1711 C C . THR A 1 223 ? -45.288 30.078 10.709 1.00 19.50 221 THR A C 1
ATOM 1712 O O . THR A 1 223 ? -46.015 30.099 11.708 1.00 12.19 221 THR A O 1
ATOM 1716 N N . LEU A 1 224 ? -45.764 30.038 9.469 1.00 13.47 222 LEU A N 1
ATOM 1717 C CA . LEU A 1 224 ? -47.194 30.109 9.214 1.00 13.04 222 LEU A CA 1
ATOM 1718 C C . LEU A 1 224 ? -47.882 28.762 9.426 1.00 14.44 222 LEU A C 1
ATOM 1719 O O . LEU A 1 224 ? -48.921 28.708 10.065 1.00 11.91 222 LEU A O 1
ATOM 1724 N N . PHE A 1 225 ? -47.311 27.691 8.872 1.00 5.02 223 PHE A N 1
ATOM 1725 C CA . PHE A 1 225 ? -47.905 26.363 8.935 1.00 8.15 223 PHE A CA 1
ATOM 1726 C C . PHE A 1 225 ? -46.867 25.362 9.480 1.00 14.64 223 PHE A C 1
ATOM 1727 O O . PHE A 1 225 ? -46.426 24.475 8.750 1.00 15.41 223 PHE A O 1
ATOM 1735 N N . PRO A 1 226 ? -46.481 25.502 10.753 1.00 16.07 224 PRO A N 1
ATOM 1736 C CA . PRO A 1 226 ? -45.456 24.585 11.303 1.00 17.25 224 PRO A CA 1
ATOM 1737 C C . PRO A 1 226 ? -46.001 23.206 11.724 1.00 15.76 224 PRO A C 1
ATOM 1738 O O . PRO A 1 226 ? -45.963 22.864 12.899 1.00 16.97 224 PRO A O 1
ATOM 1742 N N . GLY A 1 227 ? -46.500 22.428 10.774 1.00 18.21 225 GLY A N 1
ATOM 1743 C CA . GLY A 1 227 ? -47.116 21.144 11.085 1.00 21.91 225 GLY A CA 1
ATOM 1744 C C . GLY A 1 227 ? -46.071 20.089 11.427 1.00 23.39 225 GLY A C 1
ATOM 1745 O O . GLY A 1 227 ? -44.961 20.134 10.919 1.00 19.35 225 GLY A O 1
ATOM 1746 N N . THR A 1 228 ? -46.407 19.151 12.307 1.00 23.30 226 THR A N 1
ATOM 1747 C CA . THR A 1 228 ? -45.445 18.123 12.711 1.00 24.99 226 THR A CA 1
ATOM 1748 C C . THR A 1 228 ? -45.372 16.988 11.705 1.00 25.85 226 THR A C 1
ATOM 1749 O O . THR A 1 228 ? -44.314 16.421 11.487 1.00 34.47 226 THR A O 1
ATOM 1753 N N . ASP A 1 229 ? -46.501 16.644 11.100 1.00 15.19 227 ASP A N 1
ATOM 1754 C CA . ASP A 1 229 ? -46.502 15.690 9.997 1.00 17.01 227 ASP A CA 1
ATOM 1755 C C . ASP A 1 229 ? -47.456 16.178 8.918 1.00 13.07 227 ASP A C 1
ATOM 1756 O O . ASP A 1 229 ? -48.045 17.250 9.050 1.00 15.06 227 ASP A O 1
ATOM 1761 N N . HIS A 1 230 ? -47.594 15.401 7.852 1.00 10.84 228 HIS A N 1
ATOM 1762 C CA . HIS A 1 230 ? -48.279 15.866 6.660 1.00 10.50 228 HIS A CA 1
ATOM 1763 C C . HIS A 1 230 ? -49.720 16.232 6.925 1.00 13.59 228 HIS A C 1
ATOM 1764 O O . HIS A 1 230 ? -50.237 17.189 6.337 1.00 10.27 228 HIS A O 1
ATOM 1771 N N . ILE A 1 231 ? -50.368 15.437 7.772 1.00 10.06 229 ILE A N 1
ATOM 1772 C CA . ILE A 1 231 ? -51.770 15.632 8.117 1.00 13.15 229 ILE A CA 1
ATOM 1773 C C . ILE A 1 231 ? -51.963 16.868 8.991 1.00 14.46 229 ILE A C 1
ATOM 1774 O O . ILE A 1 231 ? -52.866 17.663 8.756 1.00 8.48 229 ILE A O 1
ATOM 1779 N N . ASP A 1 232 ? -51.122 17.011 10.006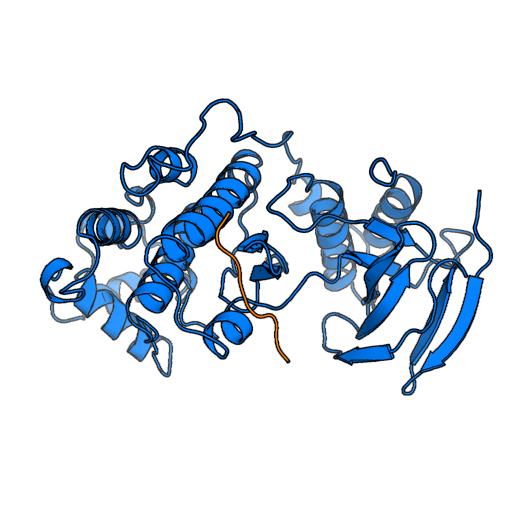 1.00 9.76 230 ASP A N 1
ATOM 1780 C CA . ASP A 1 232 ? -51.172 18.159 10.891 1.00 13.72 230 ASP A CA 1
ATOM 1781 C C . ASP A 1 232 ? -50.972 19.440 10.054 1.00 11.88 230 ASP A C 1
ATOM 1782 O O . ASP A 1 232 ? -51.666 20.430 10.233 1.00 9.71 230 ASP A O 1
ATOM 1787 N N . GLN A 1 233 ? -50.035 19.403 9.118 1.00 7.18 231 GLN A N 1
ATOM 1788 C CA . GLN A 1 233 ? -49.777 20.590 8.323 1.00 9.41 231 GLN A CA 1
ATOM 1789 C C . GLN A 1 233 ? -50.938 20.905 7.391 1.00 9.50 231 GLN A C 1
ATOM 1790 O O . GLN A 1 233 ? -51.331 22.066 7.255 1.00 11.22 231 GLN A O 1
ATOM 1796 N N . LEU A 1 234 ? -51.483 19.881 6.742 1.00 9.82 232 LEU A N 1
ATOM 1797 C CA . LEU A 1 234 ? -52.679 20.070 5.926 1.00 13.75 232 LEU A CA 1
ATOM 1798 C C . LEU A 1 234 ? -53.786 20.767 6.742 1.00 10.88 232 LEU A C 1
ATOM 1799 O O . LEU A 1 234 ? -54.403 21.730 6.276 1.00 9.01 232 LEU A O 1
ATOM 1804 N N . LYS A 1 235 ? -54.043 20.276 7.949 1.00 7.54 233 LYS A N 1
ATOM 1805 C CA . LYS A 1 235 ? -55.090 20.844 8.784 1.00 9.92 233 LYS A CA 1
ATOM 1806 C C . LYS A 1 235 ? -54.855 22.322 9.091 1.00 12.00 233 LYS A C 1
ATOM 1807 O O . LYS A 1 235 ? -55.792 23.106 9.061 1.00 6.16 233 LYS A O 1
ATOM 1813 N N . LEU A 1 236 ? -53.618 22.707 9.388 1.00 13.28 234 LEU A N 1
ATOM 1814 C CA . LEU A 1 236 ? -53.321 24.125 9.631 1.00 15.69 234 LEU A CA 1
ATOM 1815 C C . LEU A 1 236 ? -53.543 24.950 8.361 1.00 11.66 234 LEU A C 1
ATOM 1816 O O . LEU A 1 236 ? -54.081 26.043 8.405 1.00 11.96 234 LEU A O 1
ATOM 1821 N N . ILE A 1 237 ? -53.139 24.412 7.222 1.00 10.81 235 ILE A N 1
ATOM 1822 C CA . ILE A 1 237 ? -53.347 25.102 5.964 1.00 12.65 235 ILE A CA 1
ATOM 1823 C C . ILE A 1 237 ? -54.841 25.279 5.689 1.00 17.55 235 ILE A C 1
ATOM 1824 O O . ILE A 1 237 ? -55.291 26.364 5.334 1.00 13.68 235 ILE A O 1
ATOM 1829 N N . LEU A 1 238 ? -55.617 24.212 5.857 1.00 11.91 236 LEU A N 1
ATOM 1830 C CA . LEU A 1 238 ? -57.029 24.255 5.473 1.00 12.40 236 LEU A CA 1
ATOM 1831 C C . LEU A 1 238 ? -57.825 25.155 6.410 1.00 12.91 236 LEU A C 1
ATOM 1832 O O . LEU A 1 238 ? -58.853 25.725 6.036 1.00 17.51 236 LEU A O 1
ATOM 1837 N N . ARG A 1 239 ? -57.346 25.279 7.637 1.00 8.74 237 ARG A N 1
ATOM 1838 C CA . ARG A 1 239 ? -57.976 26.140 8.623 1.00 15.20 237 ARG A CA 1
ATOM 1839 C C . ARG A 1 239 ? -57.906 27.606 8.198 1.00 15.69 237 ARG A C 1
ATOM 1840 O O . ARG A 1 239 ? -58.810 28.391 8.492 1.00 11.26 237 ARG A O 1
ATOM 1848 N N . LEU A 1 240 ? -56.818 27.972 7.525 1.00 8.37 238 LEU A N 1
ATOM 1849 C CA . LEU A 1 240 ? -56.634 29.337 7.050 1.00 10.52 238 LEU A CA 1
ATOM 1850 C C . LEU A 1 240 ? -57.368 29.573 5.748 1.00 11.00 238 LEU A C 1
ATOM 1851 O O . LEU A 1 240 ? -58.046 30.578 5.591 1.00 11.36 238 LEU A O 1
ATOM 1856 N N . VAL A 1 241 ? -57.216 28.655 4.800 1.00 8.40 239 VAL A N 1
ATOM 1857 C CA . VAL A 1 241 ? -57.648 28.929 3.441 1.00 11.56 239 VAL A CA 1
ATOM 1858 C C . VAL A 1 241 ? -58.973 28.237 3.118 1.00 11.71 239 VAL A C 1
ATOM 1859 O O . VAL A 1 241 ? -59.528 28.444 2.051 1.00 13.68 239 VAL A O 1
ATOM 1863 N N . GLY A 1 242 ? -59.493 27.462 4.067 1.00 10.51 240 GLY A N 1
ATOM 1864 C CA . GLY A 1 242 ? -60.741 26.742 3.887 1.00 13.96 240 GLY A CA 1
ATOM 1865 C C . GLY A 1 242 ? -60.535 25.411 3.181 1.00 17.42 240 GLY A C 1
ATOM 1866 O O . GLY A 1 242 ? -59.557 25.230 2.465 1.00 17.07 240 GLY A O 1
ATOM 1867 N N . THR A 1 243 ? -61.448 24.468 3.380 1.00 16.94 241 THR A N 1
ATOM 1868 C CA . THR A 1 243 ? -61.359 23.180 2.698 1.00 17.02 241 THR A CA 1
ATOM 1869 C C . THR A 1 243 ? -61.702 23.325 1.215 1.00 19.32 241 THR A C 1
ATOM 1870 O O . THR A 1 243 ? -62.407 24.249 0.810 1.00 13.98 241 THR A O 1
ATOM 1874 N N . PRO A 1 244 ? -61.202 22.405 0.391 1.00 19.37 242 PRO A N 1
ATOM 1875 C CA . PRO A 1 244 ? -61.420 22.486 -1.058 1.00 24.01 242 PRO A CA 1
ATOM 1876 C C . PRO A 1 244 ? -62.897 22.424 -1.437 1.00 29.88 242 PRO A C 1
ATOM 1877 O O . PRO A 1 244 ? -63.654 21.703 -0.801 1.00 25.77 242 PRO A O 1
ATOM 1881 N N . GLY A 1 245 ? -63.298 23.157 -2.466 1.00 32.36 243 GLY A N 1
ATOM 1882 C CA . GLY A 1 245 ? -64.645 23.036 -2.989 1.00 34.08 243 GLY A CA 1
ATOM 1883 C C . GLY A 1 245 ? -64.663 22.044 -4.132 1.00 36.73 243 GLY A C 1
ATOM 1884 O O . GLY A 1 245 ? -63.629 21.483 -4.486 1.00 33.85 243 GLY A O 1
ATOM 1885 N N . ALA A 1 246 ? -65.833 21.833 -4.719 1.00 38.67 244 ALA A N 1
ATOM 1886 C CA . ALA A 1 246 ? -65.984 20.856 -5.788 1.00 39.09 244 ALA A CA 1
ATOM 1887 C C . ALA A 1 246 ? -65.049 21.124 -6.966 1.00 32.99 244 ALA A C 1
ATOM 1888 O O . ALA A 1 246 ? -64.509 20.194 -7.566 1.00 29.67 244 ALA A O 1
ATOM 1890 N N . GLU A 1 247 ? -64.865 22.389 -7.319 1.00 34.48 245 GLU A N 1
ATOM 1891 C CA . GLU A 1 247 ? -64.061 22.702 -8.493 1.00 38.25 245 GLU A CA 1
ATOM 1892 C C . GLU A 1 247 ? -62.642 22.178 -8.319 1.00 28.94 245 GLU A C 1
ATOM 1893 O O . GLU A 1 247 ? -62.085 21.583 -9.234 1.00 28.97 245 GLU A O 1
ATOM 1899 N N . LEU A 1 248 ? -62.061 22.389 -7.141 1.00 19.91 246 LEU A N 1
ATOM 1900 C CA . LEU A 1 248 ? -60.696 21.924 -6.888 1.00 25.28 246 LEU A CA 1
ATOM 1901 C C . LEU A 1 248 ? -60.620 20.397 -6.760 1.00 26.06 246 LEU A C 1
ATOM 1902 O O . LEU A 1 248 ? -59.661 19.780 -7.218 1.00 28.50 246 LEU A O 1
ATOM 1907 N N . LEU A 1 249 ? -61.628 19.793 -6.137 1.00 28.02 247 LEU A N 1
ATOM 1908 C CA . LEU A 1 249 ? -61.664 18.341 -5.972 1.00 31.41 247 LEU A CA 1
ATOM 1909 C C . LEU A 1 249 ? -61.572 17.636 -7.317 1.00 32.27 247 LEU A C 1
ATOM 1910 O O . LEU A 1 249 ? -60.914 16.603 -7.447 1.00 27.41 247 LEU A O 1
ATOM 1915 N N . LYS A 1 250 ? -62.223 18.211 -8.316 1.00 38.60 248 LYS A N 1
ATOM 1916 C CA . LYS A 1 250 ? -62.234 17.659 -9.663 1.00 49.37 248 LYS A CA 1
ATOM 1917 C C . LYS A 1 250 ? -60.819 17.511 -10.239 1.00 38.93 248 LYS A C 1
ATOM 1918 O O . LYS A 1 250 ? -60.579 16.686 -11.117 1.00 30.77 248 LYS A O 1
ATOM 1924 N N . LYS A 1 251 ? -59.882 18.311 -9.747 1.00 31.46 249 LYS A N 1
ATOM 1925 C CA . LYS A 1 251 ? -58.534 18.318 -10.304 1.00 30.51 249 LYS A CA 1
ATOM 1926 C C . LYS A 1 251 ? -57.583 17.384 -9.559 1.00 28.67 249 LYS A C 1
ATOM 1927 O O . LYS A 1 251 ? -56.434 17.209 -9.959 1.00 30.95 249 LYS A O 1
ATOM 1933 N N . ILE A 1 252 ? -58.056 16.790 -8.474 1.00 25.85 250 ILE A N 1
ATOM 1934 C CA . ILE A 1 252 ? -57.241 15.861 -7.703 1.00 29.32 250 ILE A CA 1
ATOM 1935 C C . ILE A 1 252 ? -57.398 14.445 -8.244 1.00 32.22 250 ILE A C 1
ATOM 1936 O O . ILE A 1 252 ? -58.486 13.881 -8.209 1.00 30.49 250 ILE A O 1
ATOM 1941 N N . SER A 1 253 ? -56.300 13.874 -8.728 1.00 32.48 251 SER A N 1
ATOM 1942 C CA . SER A 1 253 ? -56.343 12.634 -9.500 1.00 40.69 251 SER A CA 1
ATOM 1943 C C . SER A 1 253 ? -56.631 11.400 -8.643 1.00 45.06 251 SER A C 1
ATOM 1944 O O . SER A 1 253 ? -57.388 10.518 -9.043 1.00 50.27 251 SER A O 1
ATOM 1947 N N . SER A 1 254 ? -56.014 11.337 -7.469 1.00 40.88 252 SER A N 1
ATOM 1948 C CA . SER A 1 254 ? -56.139 10.172 -6.600 1.00 41.29 252 SER A CA 1
ATOM 1949 C C . SER A 1 254 ? -57.537 10.064 -5.981 1.00 38.83 252 SER A C 1
ATOM 1950 O O . SER A 1 254 ? -57.968 10.961 -5.257 1.00 40.45 252 SER A O 1
ATOM 1953 N N . GLU A 1 255 ? -58.239 8.967 -6.256 1.00 34.88 253 GLU A N 1
ATOM 1954 C CA . GLU A 1 255 ? -59.561 8.763 -5.674 1.00 37.67 253 GLU A CA 1
ATOM 1955 C C . GLU A 1 255 ? -59.481 8.763 -4.150 1.00 37.52 253 GLU A C 1
ATOM 1956 O O . GLU A 1 255 ? -60.376 9.276 -3.478 1.00 35.90 253 GLU A O 1
ATOM 1962 N N . SER A 1 256 ? -58.403 8.199 -3.609 1.00 34.96 254 SER A N 1
ATOM 1963 C CA . SER A 1 256 ? -58.236 8.119 -2.159 1.00 33.46 254 SER A CA 1
ATOM 1964 C C . SER A 1 256 ? -58.075 9.515 -1.566 1.00 29.06 254 SER A C 1
ATOM 1965 O O . SER A 1 256 ? -58.680 9.842 -0.548 1.00 28.99 254 SER A O 1
ATOM 1968 N N . ALA A 1 257 ? -57.248 10.333 -2.202 1.00 21.22 255 ALA A N 1
ATOM 1969 C CA . ALA A 1 257 ? -57.067 11.714 -1.766 1.00 25.08 255 ALA A CA 1
ATOM 1970 C C . ALA A 1 257 ? -58.410 12.431 -1.754 1.00 21.91 255 ALA A C 1
ATOM 1971 O O . ALA A 1 257 ? -58.736 13.149 -0.812 1.00 21.98 255 ALA A O 1
ATOM 1973 N N . ARG A 1 258 ? -59.198 12.215 -2.802 1.00 19.98 256 ARG A N 1
ATOM 1974 C CA . ARG A 1 258 ? -60.495 12.864 -2.924 1.00 27.17 256 ARG A CA 1
ATOM 1975 C C . ARG A 1 258 ? -61.395 12.419 -1.783 1.00 25.13 256 ARG A C 1
ATOM 1976 O O . ARG A 1 258 ? -62.046 13.237 -1.134 1.00 19.08 256 ARG A O 1
ATOM 1984 N N . ASN A 1 259 ? -61.422 11.110 -1.538 1.00 23.47 257 ASN A N 1
ATOM 1985 C CA . ASN A 1 259 ? -62.227 10.568 -0.462 1.00 26.64 257 ASN A CA 1
ATOM 1986 C C . ASN A 1 259 ? -61.790 11.156 0.866 1.00 20.71 257 ASN A C 1
ATOM 1987 O O . ASN A 1 259 ? -62.629 11.485 1.693 1.00 17.08 257 ASN A O 1
ATOM 1992 N N . TYR A 1 260 ? -60.484 11.318 1.068 1.00 20.81 258 TYR A N 1
ATOM 1993 C CA . TYR A 1 260 ? -59.995 11.815 2.356 1.00 18.77 258 TYR A CA 1
ATOM 1994 C C . TYR A 1 260 ? -60.445 13.260 2.565 1.00 14.86 258 TYR A C 1
ATOM 1995 O O . TYR A 1 260 ? -60.945 13.631 3.639 1.00 12.54 258 TYR A O 1
ATOM 2004 N N . ILE A 1 261 ? -60.283 14.069 1.525 1.00 18.53 259 ILE A N 1
ATOM 2005 C CA . ILE A 1 261 ? -60.623 15.485 1.605 1.00 26.54 259 ILE A CA 1
ATOM 2006 C C . ILE A 1 261 ? -62.095 15.646 1.933 1.00 24.18 259 ILE A C 1
ATOM 2007 O O . ILE A 1 261 ? -62.459 16.436 2.799 1.00 20.66 259 ILE A O 1
ATOM 2012 N N . GLN A 1 262 ? -62.924 14.865 1.250 1.00 31.73 260 GLN A N 1
ATOM 2013 C CA . GLN A 1 262 ? -64.363 14.853 1.492 1.00 42.21 260 GLN A CA 1
ATOM 2014 C C . GLN A 1 262 ? -64.718 14.380 2.900 1.00 39.41 260 GLN A C 1
ATOM 2015 O O . GLN A 1 262 ? -65.813 14.645 3.382 1.00 37.30 260 GLN A O 1
ATOM 2021 N N . SER A 1 263 ? -63.803 13.681 3.563 1.00 31.59 261 SER A N 1
ATOM 2022 C CA . SER A 1 263 ? -64.075 13.185 4.910 1.00 28.73 261 SER A CA 1
ATOM 2023 C C . SER A 1 263 ? -63.918 14.283 5.974 1.00 26.33 261 SER A C 1
ATOM 2024 O O . SER A 1 263 ? -64.379 14.139 7.101 1.00 27.03 261 SER A O 1
ATOM 2027 N N . LEU A 1 264 ? -63.265 15.381 5.616 1.00 22.71 262 LEU A N 1
ATOM 2028 C CA . LEU A 1 264 ? -62.980 16.439 6.585 1.00 21.14 262 LEU A CA 1
ATOM 2029 C C . LEU A 1 264 ? -64.202 17.308 6.858 1.00 22.79 262 LEU A C 1
ATOM 2030 O O . LEU A 1 264 ? -64.999 17.562 5.970 1.00 27.57 262 LEU A O 1
ATOM 2035 N N . THR A 1 265 ? -64.338 17.764 8.093 1.00 33.51 263 THR A N 1
ATOM 2036 C CA . THR A 1 265 ? -65.323 18.783 8.414 1.00 44.37 263 THR A CA 1
ATOM 2037 C C . THR A 1 265 ? -65.020 19.993 7.550 1.00 32.41 263 THR A C 1
ATOM 2038 O O . THR A 1 265 ? -63.868 20.381 7.435 1.00 20.78 263 THR A O 1
ATOM 2042 N N . GLN A 1 266 ? -66.037 20.582 6.935 1.00 31.98 264 GLN A N 1
ATOM 2043 C CA . GLN A 1 266 ? -65.814 21.730 6.067 1.00 39.35 264 GLN A CA 1
ATOM 2044 C C . GLN A 1 266 ? -65.387 22.925 6.895 1.00 31.49 264 GLN A C 1
ATOM 2045 O O . GLN A 1 266 ? -65.788 23.066 8.052 1.00 27.08 264 GLN A O 1
ATOM 2051 N N . MET A 1 267 ? -64.559 23.785 6.308 1.00 21.55 265 MET A N 1
ATOM 2052 C CA . MET A 1 267 ? -64.137 24.987 7.002 1.00 23.56 265 MET A CA 1
ATOM 2053 C C . MET A 1 267 ? -64.067 26.164 6.066 1.00 21.18 265 MET A C 1
ATOM 2054 O O . MET A 1 267 ? -63.583 26.050 4.948 1.00 13.16 265 MET A O 1
ATOM 2059 N N . PRO A 1 268 ? -64.559 27.311 6.527 1.00 26.47 266 PRO A N 1
ATOM 2060 C CA . PRO A 1 268 ? -64.529 28.493 5.675 1.00 22.68 266 PRO A CA 1
ATOM 2061 C C . PRO A 1 268 ? -63.118 29.054 5.636 1.00 14.08 266 PRO A C 1
ATOM 2062 O O . PRO A 1 268 ? -62.336 28.827 6.561 1.00 15.51 266 PRO A O 1
ATOM 2066 N N . LYS A 1 269 ? -62.805 29.777 4.576 1.00 14.85 267 LYS A N 1
ATOM 2067 C CA . LYS A 1 269 ? -61.632 30.627 4.546 1.00 23.15 267 LYS A CA 1
ATOM 2068 C C . LYS A 1 269 ? -61.697 31.609 5.707 1.00 22.24 267 LYS A C 1
ATOM 2069 O O . LYS A 1 269 ? -62.767 32.112 6.037 1.00 24.17 267 LYS A O 1
ATOM 2075 N N . MET A 1 270 ? -60.561 31.876 6.333 1.00 13.82 268 MET A N 1
ATOM 2076 C CA . MET A 1 270 ? -60.474 32.935 7.335 1.00 10.77 268 MET A CA 1
ATOM 2077 C C . MET A 1 270 ? -60.212 34.287 6.687 1.00 13.25 268 MET A C 1
ATOM 2078 O O . MET A 1 270 ? -59.707 34.360 5.567 1.00 14.59 268 MET A O 1
ATOM 2083 N N . ASN A 1 271 ? -60.551 35.348 7.412 1.00 14.80 269 ASN A N 1
ATOM 2084 C CA . ASN A 1 271 ? -60.248 36.728 7.015 1.00 18.42 269 ASN A CA 1
ATOM 2085 C C . ASN A 1 271 ? -58.793 36.997 7.376 1.00 11.37 269 ASN A C 1
ATOM 2086 O O . ASN A 1 271 ? -58.472 37.050 8.552 1.00 7.79 269 ASN A O 1
ATOM 2091 N N . PHE A 1 272 ? -57.901 37.125 6.392 1.00 7.28 270 PHE A N 1
ATOM 2092 C CA . PHE A 1 272 ? -56.471 37.248 6.713 1.00 8.64 270 PHE A CA 1
ATOM 2093 C C . PHE A 1 272 ? -56.188 38.487 7.528 1.00 6.61 270 PHE A C 1
ATOM 2094 O O . PHE A 1 272 ? -55.197 38.531 8.233 1.00 8.41 270 PHE A O 1
ATOM 2102 N N . ALA A 1 273 ? -57.013 39.528 7.393 1.00 7.37 271 ALA A N 1
ATOM 2103 C CA . ALA A 1 273 ? -56.729 40.787 8.082 1.00 8.83 271 ALA A CA 1
ATOM 2104 C C . ALA A 1 273 ? -56.813 40.570 9.592 1.00 13.68 271 ALA A C 1
ATOM 2105 O O . ALA A 1 273 ? -56.132 41.245 10.356 1.00 15.89 271 ALA A O 1
ATOM 2107 N N . ASN A 1 274 ? -57.663 39.637 10.010 1.00 12.95 272 ASN A N 1
ATOM 2108 C CA . ASN A 1 274 ? -57.716 39.235 11.416 1.00 25.20 272 ASN A CA 1
ATOM 2109 C C . ASN A 1 274 ? -56.453 38.469 11.809 1.00 31.78 272 ASN A C 1
ATOM 2110 O O . ASN A 1 274 ? -55.966 38.609 12.924 1.00 41.98 272 ASN A O 1
ATOM 2115 N N . VAL A 1 275 ? -55.933 37.653 10.895 1.00 26.57 273 VAL A N 1
ATOM 2116 C CA . VAL A 1 275 ? -54.758 36.822 11.184 1.00 21.24 273 VAL A CA 1
ATOM 2117 C C . VAL A 1 275 ? -53.448 37.620 11.211 1.00 25.69 273 VAL A C 1
ATOM 2118 O O . VAL A 1 275 ? -52.531 37.260 11.944 1.00 20.06 273 VAL A O 1
ATOM 2122 N N . PHE A 1 276 ? -53.354 38.690 10.416 1.00 22.48 274 PHE A N 1
ATOM 2123 C CA . PHE A 1 276 ? -52.146 39.529 10.363 1.00 18.67 274 PHE A CA 1
ATOM 2124 C C . PHE A 1 276 ? -52.362 40.986 10.797 1.00 20.58 274 PHE A C 1
ATOM 2125 O O . PHE A 1 276 ? -51.949 41.917 10.102 1.00 19.51 274 PHE A O 1
ATOM 2133 N N . ILE A 1 277 ? -52.980 41.206 11.951 1.00 19.95 275 ILE A N 1
ATOM 2134 C CA . ILE A 1 277 ? -53.301 42.566 12.371 1.00 23.95 275 ILE A CA 1
ATOM 2135 C C . ILE A 1 277 ? -52.080 43.451 12.578 1.00 20.28 275 ILE A C 1
ATOM 2136 O O . ILE A 1 277 ? -51.098 43.040 13.201 1.00 22.37 275 ILE A O 1
ATOM 2141 N N . GLY A 1 278 ? -52.147 44.683 12.074 1.00 21.49 276 GLY A N 1
ATOM 2142 C CA . GLY A 1 278 ? -51.055 45.632 12.229 1.00 17.55 276 GLY A CA 1
ATOM 2143 C C . GLY A 1 278 ? -50.050 45.609 11.079 1.00 18.70 276 GLY A C 1
ATOM 2144 O O . GLY A 1 278 ? -49.213 46.501 10.954 1.00 15.42 276 GLY A O 1
ATOM 2145 N N . ALA A 1 279 ? -50.121 44.590 10.232 1.00 19.48 277 ALA A N 1
ATOM 2146 C CA . ALA A 1 279 ? -49.278 44.558 9.036 1.00 16.08 277 ALA A CA 1
ATOM 2147 C C . ALA A 1 279 ? -49.851 45.483 7.952 1.00 17.45 277 ALA A C 1
ATOM 2148 O O . ALA A 1 279 ? -51.058 45.724 7.895 1.00 12.95 277 ALA A O 1
ATOM 2150 N N . ASN A 1 280 ? -48.973 46.006 7.104 1.00 17.66 278 ASN A N 1
ATOM 2151 C CA . ASN A 1 280 ? -49.389 46.772 5.929 1.00 14.05 278 ASN A CA 1
ATOM 2152 C C . ASN A 1 280 ? -50.557 46.050 5.232 1.00 16.39 278 ASN A C 1
ATOM 2153 O O . ASN A 1 280 ? -50.456 44.863 4.866 1.00 13.51 278 ASN A O 1
ATOM 2158 N N . PRO A 1 281 ? -51.706 46.735 5.081 1.00 13.63 279 PRO A N 1
ATOM 2159 C CA . PRO A 1 281 ? -52.839 46.051 4.444 1.00 12.45 279 PRO A CA 1
ATOM 2160 C C . PRO A 1 281 ? -52.543 45.584 2.994 1.00 4.11 279 PRO A C 1
ATOM 2161 O O . PRO A 1 281 ? -53.142 44.616 2.525 1.00 8.68 279 PRO A O 1
ATOM 2165 N N . LEU A 1 282 ? -51.656 46.284 2.298 1.00 7.56 280 LEU A N 1
ATOM 2166 C CA . LEU A 1 282 ? -51.283 45.860 0.947 1.00 8.55 280 LEU A CA 1
ATOM 2167 C C . LEU A 1 282 ? -50.484 44.553 1.009 1.00 9.73 280 LEU A C 1
ATOM 2168 O O . LEU A 1 282 ? -50.597 43.715 0.121 1.00 10.50 280 LEU A O 1
ATOM 2173 N N . ALA A 1 283 ? -49.659 44.403 2.048 1.00 7.92 281 ALA A N 1
ATOM 2174 C CA . ALA A 1 283 ? -48.965 43.127 2.298 1.00 4.11 281 ALA A CA 1
ATOM 2175 C C . ALA A 1 283 ? -49.987 42.019 2.524 1.00 9.74 281 ALA A C 1
ATOM 2176 O O . ALA A 1 283 ? -49.928 40.957 1.903 1.00 4.41 281 ALA A O 1
ATOM 2178 N N . VAL A 1 284 ? -50.973 42.271 3.381 1.00 7.14 282 VAL A N 1
ATOM 2179 C CA . VAL A 1 284 ? -51.973 41.244 3.656 1.00 3.81 282 VAL A CA 1
ATOM 2180 C C . VAL A 1 284 ? -52.749 40.898 2.380 1.00 3.69 282 VAL A C 1
ATOM 2181 O O . VAL A 1 284 ? -53.063 39.739 2.121 1.00 8.65 282 VAL A O 1
ATOM 2185 N N . ASP A 1 285 ? -53.042 41.910 1.568 1.00 3.74 283 ASP A N 1
ATOM 2186 C CA . ASP A 1 285 ? -53.777 41.676 0.330 1.00 11.82 283 ASP A CA 1
ATOM 2187 C C . ASP A 1 285 ? -52.969 40.749 -0.594 1.00 8.91 283 ASP A C 1
ATOM 2188 O O . ASP A 1 285 ? -53.506 39.822 -1.171 1.00 11.48 283 ASP A O 1
ATOM 2193 N N . LEU A 1 286 ? -51.676 41.012 -0.721 1.00 8.29 284 LEU A N 1
ATOM 2194 C CA . LEU A 1 286 ? -50.804 40.151 -1.531 1.00 6.76 284 LEU A CA 1
ATOM 2195 C C . LEU A 1 286 ? -50.793 38.715 -0.972 1.00 5.41 284 LEU A C 1
ATOM 2196 O O . LEU A 1 286 ? -50.898 37.734 -1.721 1.00 7.09 284 LEU A O 1
ATOM 2201 N N . LEU A 1 287 ? -50.718 38.578 0.350 1.00 5.71 285 LEU A N 1
ATOM 2202 C CA . LEU A 1 287 ? -50.769 37.229 0.945 1.00 8.35 285 LEU A CA 1
ATOM 2203 C C . LEU A 1 287 ? -52.029 36.470 0.552 1.00 9.59 285 LEU A C 1
ATOM 2204 O O . LEU A 1 287 ? -51.969 35.277 0.227 1.00 9.62 285 LEU A O 1
ATOM 2209 N N . GLU A 1 288 ? -53.180 37.144 0.625 1.00 10.44 286 GLU A N 1
ATOM 2210 C CA . GLU A 1 288 ? -54.457 36.548 0.224 1.00 10.31 286 GLU A CA 1
ATOM 2211 C C . GLU A 1 288 ? -54.366 36.030 -1.215 1.00 15.01 286 GLU A C 1
ATOM 2212 O O . GLU A 1 288 ? -54.931 34.995 -1.547 1.00 22.39 286 GLU A O 1
ATOM 2218 N N . LYS A 1 289 ? -53.644 36.748 -2.074 1.00 9.12 287 LYS A N 1
ATOM 2219 C CA . LYS A 1 289 ? -53.507 36.335 -3.479 1.00 5.68 287 LYS A CA 1
ATOM 2220 C C . LYS A 1 289 ? -52.496 35.196 -3.707 1.00 9.61 287 LYS A C 1
ATOM 2221 O O . LYS A 1 289 ? -52.582 34.449 -4.683 1.00 9.45 287 LYS A O 1
ATOM 2227 N N . MET A 1 290 ? -51.545 35.051 -2.797 1.00 8.99 288 MET A N 1
ATOM 2228 C CA . MET A 1 290 ? -50.563 33.974 -2.935 1.00 8.69 288 MET A CA 1
ATOM 2229 C C . MET A 1 290 ? -51.015 32.669 -2.294 1.00 8.21 288 MET A C 1
ATOM 2230 O O . MET A 1 290 ? -50.717 31.579 -2.798 1.00 9.02 288 MET A O 1
ATOM 2235 N N . LEU A 1 291 ? -51.713 32.765 -1.167 1.00 9.09 289 LEU A N 1
ATOM 2236 C CA . LEU A 1 291 ? -52.072 31.563 -0.427 1.00 6.13 289 LEU A CA 1
ATOM 2237 C C . LEU A 1 291 ? -53.489 31.089 -0.748 1.00 15.79 289 LEU A C 1
ATOM 2238 O O . LEU A 1 291 ? -54.305 30.931 0.137 1.00 14.92 289 LEU A O 1
ATOM 2243 N N . VAL A 1 292 ? -53.757 30.850 -2.017 1.00 14.66 290 VAL A N 1
ATOM 2244 C CA . VAL A 1 292 ? -55.053 30.345 -2.442 1.00 15.85 290 VAL A CA 1
ATOM 2245 C C . VAL A 1 292 ? -54.875 28.869 -2.693 1.00 15.43 290 VAL A C 1
ATOM 2246 O O . VAL A 1 292 ? -53.883 28.461 -3.286 1.00 10.27 290 VAL A O 1
ATOM 2250 N N . LEU A 1 293 ? -55.818 28.056 -2.225 1.00 11.91 291 LEU A N 1
ATOM 2251 C CA . LEU A 1 293 ? -55.644 26.613 -2.243 1.00 14.87 291 LEU A CA 1
ATOM 2252 C C . LEU A 1 293 ? -55.528 26.052 -3.653 1.00 17.58 291 LEU A C 1
ATOM 2253 O O . LEU A 1 293 ? -54.702 25.170 -3.918 1.00 20.15 291 LEU A O 1
ATOM 2258 N N . ASP A 1 294 ? -56.384 26.539 -4.547 1.00 18.50 292 ASP A N 1
ATOM 2259 C CA . ASP A 1 294 ? -56.378 26.108 -5.941 1.00 23.24 292 ASP A CA 1
ATOM 2260 C C . ASP A 1 294 ? -55.228 26.831 -6.640 1.00 23.18 292 ASP A C 1
ATOM 2261 O O . ASP A 1 294 ? -55.216 28.053 -6.712 1.00 17.35 292 ASP A O 1
ATOM 2266 N N . SER A 1 295 ? -54.263 26.069 -7.136 1.00 22.11 293 SER A N 1
ATOM 2267 C CA . SER A 1 295 ? -53.037 26.644 -7.665 1.00 22.56 293 SER A CA 1
ATOM 2268 C C . SER A 1 295 ? -53.290 27.459 -8.935 1.00 23.95 293 SER A C 1
ATOM 2269 O O . SER A 1 295 ? -52.587 28.431 -9.200 1.00 19.95 293 SER A O 1
ATOM 2272 N N . ASP A 1 296 ? -54.304 27.076 -9.706 1.00 20.96 294 ASP A N 1
ATOM 2273 C CA . ASP A 1 296 ? -54.682 27.823 -10.902 1.00 21.01 294 ASP A CA 1
ATOM 2274 C C . ASP A 1 296 ? -55.194 29.224 -10.575 1.00 17.66 294 ASP A C 1
ATOM 2275 O O . ASP A 1 296 ? -55.353 30.049 -11.458 1.00 16.59 294 ASP A O 1
ATOM 2280 N N . LYS A 1 297 ? -55.473 29.486 -9.308 1.00 12.64 295 LYS A N 1
ATOM 2281 C CA . LYS A 1 297 ? -56.054 30.762 -8.937 1.00 13.78 295 LYS A CA 1
ATOM 2282 C C . LYS A 1 297 ? -55.089 31.626 -8.150 1.00 13.46 295 LYS A C 1
ATOM 2283 O O . LYS A 1 297 ? -55.413 32.745 -7.785 1.00 10.77 295 LYS A O 1
ATOM 2289 N N . ARG A 1 298 ? -53.903 31.100 -7.866 1.00 11.39 296 ARG A N 1
ATOM 2290 C CA . ARG A 1 298 ? -52.874 31.914 -7.208 1.00 12.83 296 ARG A CA 1
ATOM 2291 C C . ARG A 1 298 ? -52.318 32.959 -8.167 1.00 10.09 296 ARG A C 1
ATOM 2292 O O . ARG A 1 298 ? -52.264 32.742 -9.377 1.00 12.87 296 ARG A O 1
ATOM 2300 N N . ILE A 1 299 ? -51.858 34.069 -7.621 1.00 8.10 297 ILE A N 1
ATOM 2301 C CA . ILE A 1 299 ? -51.233 35.117 -8.418 1.00 9.12 297 ILE A CA 1
ATOM 2302 C C . ILE A 1 299 ? -49.904 34.586 -9.004 1.00 9.78 297 ILE A C 1
ATOM 2303 O O . ILE A 1 299 ? -49.197 33.815 -8.357 1.00 6.30 297 ILE A O 1
ATOM 2308 N N . THR A 1 300 ? -49.565 34.976 -10.227 1.00 5.91 298 THR A N 1
ATOM 2309 C CA . THR A 1 300 ? -48.295 34.529 -10.815 1.00 6.02 298 THR A CA 1
ATOM 2310 C C . THR A 1 300 ? -47.167 35.488 -10.383 1.00 7.04 298 THR A C 1
ATOM 2311 O O . THR A 1 300 ? -47.425 36.568 -9.878 1.00 5.13 298 THR A O 1
ATOM 2315 N N . ALA A 1 301 ? -45.911 35.109 -10.595 1.00 6.77 299 ALA A N 1
ATOM 2316 C CA . ALA A 1 301 ? -44.814 35.991 -10.198 1.00 6.18 299 ALA A CA 1
ATOM 2317 C C . ALA A 1 301 ? -44.900 37.327 -10.965 1.00 7.44 299 ALA A C 1
ATOM 2318 O O . ALA A 1 301 ? -44.703 38.403 -10.392 1.00 4.75 299 ALA A O 1
ATOM 2320 N N . ALA A 1 302 ? -45.195 37.255 -12.264 1.00 7.85 300 ALA A N 1
ATOM 2321 C CA . ALA A 1 302 ? -45.301 38.468 -13.076 1.00 8.41 300 ALA A CA 1
ATOM 2322 C C . ALA A 1 302 ? -46.389 39.401 -12.534 1.00 9.15 300 ALA A C 1
ATOM 2323 O O . ALA A 1 302 ? -46.168 40.600 -12.382 1.00 7.80 300 ALA A O 1
ATOM 2325 N N . GLN A 1 303 ? -47.557 38.838 -12.244 1.00 10.61 301 GLN A N 1
ATOM 2326 C CA . GLN A 1 303 ? -48.671 39.625 -11.712 1.00 12.49 301 GLN A CA 1
ATOM 2327 C C . GLN A 1 303 ? -48.337 40.204 -10.341 1.00 9.23 301 GLN A C 1
ATOM 2328 O O . GLN A 1 303 ? -48.641 41.363 -10.070 1.00 8.24 301 GLN A O 1
ATOM 2334 N N . ALA A 1 304 ? -47.682 39.423 -9.478 1.00 4.02 302 ALA A N 1
ATOM 2335 C CA . ALA A 1 304 ? -47.357 39.916 -8.130 1.00 4.70 302 ALA A CA 1
ATOM 2336 C C . ALA A 1 304 ? -46.420 41.122 -8.179 1.00 8.73 302 ALA A C 1
ATOM 2337 O O . ALA A 1 304 ? -46.494 42.026 -7.340 1.00 5.01 302 ALA A O 1
ATOM 2339 N N . LEU A 1 305 ? -45.531 41.149 -9.166 1.00 4.49 303 LEU A N 1
ATOM 2340 C CA . LEU A 1 305 ? -44.594 42.261 -9.269 1.00 3.15 303 LEU A CA 1
ATOM 2341 C C . LEU A 1 305 ? -45.303 43.605 -9.497 1.00 6.84 303 LEU A C 1
ATOM 2342 O O . LEU A 1 305 ? -44.804 44.647 -9.096 1.00 6.04 303 LEU A O 1
ATOM 2347 N N . ALA A 1 306 ? -46.450 43.561 -10.162 1.00 8.41 304 ALA A N 1
ATOM 2348 C CA . ALA A 1 306 ? -47.238 44.767 -10.426 1.00 12.19 304 ALA A CA 1
ATOM 2349 C C . ALA A 1 306 ? -48.137 45.104 -9.235 1.00 12.28 304 ALA A C 1
ATOM 2350 O O . ALA A 1 306 ? -48.854 46.111 -9.240 1.00 8.25 304 ALA A O 1
ATOM 2352 N N . HIS A 1 307 ? -48.130 44.260 -8.215 1.00 9.25 305 HIS A N 1
ATOM 2353 C CA . HIS A 1 307 ? -49.001 44.509 -7.062 1.00 14.12 305 HIS A CA 1
ATOM 2354 C C . HIS A 1 307 ? -48.603 45.797 -6.335 1.00 9.38 305 HIS A C 1
ATOM 2355 O O . HIS A 1 307 ? -47.415 46.094 -6.193 1.00 6.85 305 HIS A O 1
ATOM 2362 N N . ALA A 1 308 ? -49.587 46.567 -5.852 1.00 5.30 306 ALA A N 1
ATOM 2363 C CA . ALA A 1 308 ? -49.290 47.855 -5.201 1.00 3.52 306 ALA A CA 1
ATOM 2364 C C . ALA A 1 308 ? -48.272 47.792 -4.038 1.00 7.72 306 ALA A C 1
ATOM 2365 O O . ALA A 1 308 ? -47.589 48.767 -3.765 1.00 9.65 306 ALA A O 1
ATOM 2367 N N . TYR A 1 309 ? -48.175 46.658 -3.345 1.00 8.20 307 TYR A N 1
ATOM 2368 C CA . TYR A 1 309 ? -47.205 46.529 -2.229 1.00 9.69 307 TYR A CA 1
ATOM 2369 C C . TYR A 1 309 ? -45.780 46.895 -2.670 1.00 9.16 307 TYR A C 1
ATOM 2370 O O . TYR A 1 309 ? -44.999 47.459 -1.898 1.00 6.78 307 TYR A O 1
ATOM 2379 N N . PHE A 1 310 ? -45.455 46.605 -3.932 1.00 4.98 308 PHE A N 1
ATOM 2380 C CA . PHE A 1 310 ? -44.095 46.797 -4.425 1.00 4.28 308 PHE A CA 1
ATOM 2381 C C . PHE A 1 310 ? -43.902 48.064 -5.221 1.00 11.73 308 PHE A C 1
ATOM 2382 O O . PHE A 1 310 ? -42.905 48.176 -5.947 1.00 8.35 308 PHE A O 1
ATOM 2390 N N . ALA A 1 311 ? -44.831 49.015 -5.076 1.00 5.83 309 ALA A N 1
ATOM 2391 C CA . ALA A 1 311 ? -44.817 50.219 -5.915 1.00 14.00 309 ALA A CA 1
ATOM 2392 C C . ALA A 1 311 ? -43.474 50.950 -5.887 1.00 16.09 309 ALA A C 1
ATOM 2393 O O . ALA A 1 311 ? -43.071 51.549 -6.880 1.00 18.04 309 ALA A O 1
ATOM 2395 N N . GLN A 1 312 ? -42.757 50.924 -4.772 1.00 10.51 310 GLN A N 1
ATOM 2396 C CA . GLN A 1 312 ? -41.502 51.666 -4.749 1.00 13.26 310 GLN A CA 1
ATOM 2397 C C . GLN A 1 312 ? -40.336 50.940 -5.441 1.00 16.62 310 GLN A C 1
ATOM 2398 O O . GLN A 1 312 ? -39.277 51.537 -5.648 1.00 14.97 310 GLN A O 1
ATOM 2404 N N . TYR A 1 313 ? -40.532 49.672 -5.808 1.00 13.87 311 TYR A N 1
ATOM 2405 C CA . TYR A 1 313 ? -39.452 48.848 -6.379 1.00 11.66 311 TYR A CA 1
ATOM 2406 C C . TYR A 1 313 ? -39.736 48.384 -7.803 1.00 11.86 311 TYR A C 1
ATOM 2407 O O . TYR A 1 313 ? -38.803 48.113 -8.566 1.00 13.89 311 TYR A O 1
ATOM 2416 N N . HIS A 1 314 ? -41.015 48.301 -8.162 1.00 6.05 312 HIS A N 1
ATOM 2417 C CA . HIS A 1 314 ? -41.421 47.709 -9.427 1.00 8.64 312 HIS A CA 1
ATOM 2418 C C . HIS A 1 314 ? -40.912 48.546 -10.604 1.00 14.85 312 HIS A C 1
ATOM 2419 O O . HIS A 1 314 ? -41.052 49.765 -10.605 1.00 14.52 312 HIS A O 1
ATOM 2426 N N . ASP A 1 315 ? -40.274 47.895 -11.574 1.00 16.54 313 ASP A N 1
ATOM 2427 C CA . ASP A 1 315 ? -39.879 48.566 -12.816 1.00 13.39 313 ASP A CA 1
ATOM 2428 C C . ASP A 1 315 ? -40.076 47.585 -13.950 1.00 11.70 313 ASP A C 1
ATOM 2429 O O . ASP A 1 315 ? -39.273 46.677 -14.126 1.00 10.06 313 ASP A O 1
ATOM 2434 N N . PRO A 1 316 ? -41.160 47.755 -14.713 1.00 18.51 314 PRO A N 1
ATOM 2435 C CA . PRO A 1 316 ? -41.518 46.753 -15.721 1.00 20.41 314 PRO A CA 1
ATOM 2436 C C . PRO A 1 316 ? -40.493 46.624 -16.841 1.00 17.95 314 PRO A C 1
ATOM 2437 O O . PRO A 1 316 ? -40.537 45.654 -17.597 1.00 24.31 314 PRO A O 1
ATOM 2441 N N . ASP A 1 317 ? -39.577 47.571 -16.941 1.00 15.42 315 ASP A N 1
ATOM 2442 C CA . ASP A 1 317 ? -38.521 47.498 -17.956 1.00 22.75 315 ASP A CA 1
ATOM 2443 C C . ASP A 1 317 ? -37.257 46.856 -17.396 1.00 19.16 315 ASP A C 1
ATOM 2444 O O . ASP A 1 317 ? -36.220 46.777 -18.064 1.00 17.07 315 ASP A O 1
ATOM 2449 N N . ASP A 1 318 ? -37.336 46.383 -16.165 1.00 11.44 316 ASP A N 1
ATOM 2450 C CA . ASP A 1 318 ? -36.151 45.818 -15.535 1.00 10.63 316 ASP A CA 1
ATOM 2451 C C . ASP A 1 318 ? -36.536 44.586 -14.732 1.00 9.15 316 ASP A C 1
ATOM 2452 O O . ASP A 1 318 ? -36.024 44.357 -13.644 1.00 8.66 316 ASP A O 1
ATOM 2457 N N . GLU A 1 319 ? -37.451 43.811 -15.314 1.00 8.65 317 GLU A N 1
ATOM 2458 C CA . GLU A 1 319 ? -37.922 42.536 -14.785 1.00 3.25 317 GLU A CA 1
ATOM 2459 C C . GLU A 1 319 ? -37.853 41.510 -15.928 1.00 6.18 317 GLU A C 1
ATOM 2460 O O . GLU A 1 319 ? -38.867 41.042 -16.436 1.00 9.97 317 GLU A O 1
ATOM 2466 N N . PRO A 1 320 ? -36.620 41.165 -16.332 1.00 7.54 318 PRO A N 1
ATOM 2467 C CA . PRO A 1 320 ? -36.355 40.364 -17.532 1.00 11.05 318 PRO A CA 1
ATOM 2468 C C . PRO A 1 320 ? -36.841 38.929 -17.414 1.00 15.30 318 PRO A C 1
ATOM 2469 O O . PRO A 1 320 ? -36.970 38.386 -16.302 1.00 8.93 318 PRO A O 1
ATOM 2473 N N . VAL A 1 321 ? -37.108 38.327 -18.569 1.00 9.72 319 VAL A N 1
ATOM 2474 C CA . VAL A 1 321 ? -37.458 36.918 -18.656 1.00 8.51 319 VAL A CA 1
ATOM 2475 C C . VAL A 1 321 ? -36.257 36.121 -19.167 1.00 8.33 319 VAL A C 1
ATOM 2476 O O . VAL A 1 321 ? -35.244 36.701 -19.566 1.00 6.08 319 VAL A O 1
ATOM 2480 N N . ALA A 1 322 ? -36.363 34.792 -19.142 1.00 3.02 320 ALA A N 1
ATOM 2481 C CA . ALA A 1 322 ? -35.240 33.939 -19.508 1.00 4.65 320 ALA A CA 1
ATOM 2482 C C . ALA A 1 322 ? -35.326 33.494 -20.967 1.00 9.73 320 ALA A C 1
ATOM 2483 O O . ALA A 1 322 ? -36.399 33.495 -21.566 1.00 9.59 320 ALA A O 1
ATOM 2485 N N . ASP A 1 323 ? -34.197 33.063 -21.513 1.00 8.20 321 ASP A N 1
ATOM 2486 C CA . ASP A 1 323 ? -34.218 32.297 -22.754 1.00 12.26 321 ASP A CA 1
ATOM 2487 C C . ASP A 1 323 ? -34.967 30.983 -22.518 1.00 15.70 321 ASP A C 1
ATOM 2488 O O . ASP A 1 323 ? -34.975 30.450 -21.402 1.00 7.83 321 ASP A O 1
ATOM 2493 N N . PRO A 1 324 ? -35.603 30.451 -23.566 1.00 20.22 322 PRO A N 1
ATOM 2494 C CA . PRO A 1 324 ? -36.275 29.162 -23.401 1.00 21.82 322 PRO A CA 1
ATOM 2495 C C . PRO A 1 324 ? -35.280 28.075 -22.967 1.00 12.18 322 PRO A C 1
ATOM 2496 O O . PRO A 1 324 ? -34.108 28.111 -23.325 1.00 10.24 322 PRO A O 1
ATOM 2500 N N . TYR A 1 325 ? -35.769 27.136 -22.172 1.00 10.34 323 TYR A N 1
ATOM 2501 C CA . TYR A 1 325 ? -34.922 26.124 -21.563 1.00 10.42 323 TYR A CA 1
ATOM 2502 C C . TYR A 1 325 ? -35.439 24.784 -22.048 1.00 9.18 323 TYR A C 1
ATOM 2503 O O . TYR A 1 325 ? -36.596 24.417 -21.808 1.00 10.90 323 TYR A O 1
ATOM 2512 N N . ASP A 1 326 ? -34.591 24.067 -22.771 1.00 8.17 324 ASP A N 1
ATOM 2513 C CA . ASP A 1 326 ? -35.030 22.832 -23.416 1.00 7.28 324 ASP A CA 1
ATOM 2514 C C . ASP A 1 326 ? -34.892 21.683 -22.432 1.00 3.83 324 ASP A C 1
ATOM 2515 O O . ASP A 1 326 ? -33.778 21.304 -22.088 1.00 7.17 324 ASP A O 1
ATOM 2520 N N . GLN A 1 327 ? -36.010 21.133 -21.979 1.00 2.95 325 GLN A N 1
ATOM 2521 C CA . GLN A 1 327 ? -35.966 20.023 -21.017 1.00 9.25 325 GLN A CA 1
ATOM 2522 C C . GLN A 1 327 ? -36.324 18.680 -21.644 1.00 6.11 325 GLN A C 1
ATOM 2523 O O . GLN A 1 327 ? -36.649 17.723 -20.938 1.00 10.89 325 GLN A O 1
ATOM 2529 N N . SER A 1 328 ? -36.239 18.605 -22.963 1.00 5.49 326 SER A N 1
ATOM 2530 C CA . SER A 1 328 ? -36.595 17.365 -23.655 1.00 13.52 326 SER A CA 1
ATOM 2531 C C . SER A 1 328 ? -35.702 16.206 -23.204 1.00 10.63 326 SER A C 1
ATOM 2532 O O . SER A 1 328 ? -36.115 15.052 -23.302 1.00 10.48 326 SER A O 1
ATOM 2535 N N . PHE A 1 329 ? -34.500 16.503 -22.693 1.00 5.22 327 PHE A N 1
ATOM 2536 C CA . PHE A 1 329 ? -33.603 15.429 -22.219 1.00 2.01 327 PHE A CA 1
ATOM 2537 C C . PHE A 1 329 ? -34.282 14.597 -21.130 1.00 4.65 327 PHE A C 1
ATOM 2538 O O . PHE A 1 329 ? -33.945 13.429 -20.920 1.00 4.54 327 PHE A O 1
ATOM 2546 N N . GLU A 1 330 ? -35.212 15.205 -20.405 1.00 6.59 328 GLU A N 1
ATOM 2547 C CA . GLU A 1 330 ? -35.872 14.509 -19.300 1.00 9.60 328 GLU A CA 1
ATOM 2548 C C . GLU A 1 330 ? -36.584 13.231 -19.764 1.00 12.37 328 GLU A C 1
ATOM 2549 O O . GLU A 1 330 ? -36.731 12.290 -18.986 1.00 12.90 328 GLU A O 1
ATOM 2555 N N . SER A 1 331 ? -37.017 13.166 -21.020 1.00 11.59 329 SER A N 1
ATOM 2556 C CA . SER A 1 331 ? -37.669 11.926 -21.457 1.00 14.98 329 SER A CA 1
ATOM 2557 C C . SER A 1 331 ? -36.747 11.016 -22.275 1.00 12.95 329 SER A C 1
ATOM 2558 O O . SER A 1 331 ? -37.199 10.072 -22.919 1.00 12.30 329 SER A O 1
ATOM 2561 N N . ARG A 1 332 ? -35.446 11.272 -22.237 1.00 8.26 330 ARG A N 1
ATOM 2562 C CA . ARG A 1 332 ? -34.525 10.374 -22.897 1.00 5.01 330 ARG A CA 1
ATOM 2563 C C . ARG A 1 332 ? -34.185 9.218 -21.962 1.00 12.63 330 ARG A C 1
ATOM 2564 O O . ARG A 1 332 ? -34.124 9.386 -20.751 1.00 11.88 330 ARG A O 1
ATOM 2572 N N . ASP A 1 333 ? -33.979 8.053 -22.558 1.00 6.06 331 ASP A N 1
ATOM 2573 C CA . ASP A 1 333 ? -33.637 6.824 -21.847 1.00 12.60 331 ASP A CA 1
ATOM 2574 C C . ASP A 1 333 ? -32.249 6.410 -22.319 1.00 9.81 331 ASP A C 1
ATOM 2575 O O . ASP A 1 333 ? -32.099 5.844 -23.401 1.00 11.54 331 ASP A O 1
ATOM 2580 N N . LEU A 1 334 ? -31.221 6.739 -21.540 1.00 4.86 332 LEU A N 1
ATOM 2581 C CA . LEU A 1 334 ? -29.842 6.600 -22.002 1.00 1.76 332 LEU A CA 1
ATOM 2582 C C . LEU A 1 334 ? -28.990 5.770 -21.031 1.00 6.64 332 LEU A C 1
ATOM 2583 O O . LEU A 1 334 ? -29.373 5.569 -19.867 1.00 6.67 332 LEU A O 1
ATOM 2588 N N . LEU A 1 335 ? -27.835 5.320 -21.515 1.00 3.93 333 LEU A N 1
ATOM 2589 C CA . LEU A 1 335 ? -26.894 4.542 -20.707 1.00 8.41 333 LEU A CA 1
ATOM 2590 C C . LEU A 1 335 ? -26.160 5.474 -19.741 1.00 8.10 333 LEU A C 1
ATOM 2591 O O . LEU A 1 335 ? -26.037 6.670 -19.997 1.00 6.94 333 LEU A O 1
ATOM 2596 N N . ILE A 1 336 ? -25.649 4.917 -18.647 1.00 4.64 334 ILE A N 1
ATOM 2597 C CA . ILE A 1 336 ? -24.837 5.692 -17.722 1.00 8.82 334 ILE A CA 1
ATOM 2598 C C . ILE A 1 336 ? -23.754 6.469 -18.448 1.00 8.60 334 ILE A C 1
ATOM 2599 O O . ILE A 1 336 ? -23.578 7.659 -18.218 1.00 7.44 334 ILE A O 1
ATOM 2604 N N . ASP A 1 337 ? -23.022 5.795 -19.331 1.00 8.40 335 ASP A N 1
ATOM 2605 C CA . ASP A 1 337 ? -21.915 6.431 -20.018 1.00 12.67 335 ASP A CA 1
ATOM 2606 C C . ASP A 1 337 ? -22.405 7.506 -20.996 1.00 6.26 335 ASP A C 1
ATOM 2607 O O . ASP A 1 337 ? -21.670 8.441 -21.311 1.00 6.63 335 ASP A O 1
ATOM 2612 N N . GLU A 1 338 ? -23.638 7.359 -21.468 1.00 3.28 336 GLU A N 1
ATOM 2613 C CA . GLU A 1 338 ? -24.247 8.383 -22.319 1.00 6.47 336 GLU A CA 1
ATOM 2614 C C . GLU A 1 338 ? -24.575 9.675 -21.531 1.00 4.58 336 GLU A C 1
ATOM 2615 O O . GLU A 1 338 ? -24.263 10.769 -21.999 1.00 5.51 336 GLU A O 1
ATOM 2621 N N . TRP A 1 339 ? -25.181 9.551 -20.349 1.00 6.29 337 TRP A N 1
ATOM 2622 C CA . TRP A 1 339 ? -25.396 10.720 -19.476 1.00 7.22 337 TRP A CA 1
ATOM 2623 C C . TRP A 1 339 ? -24.065 11.345 -19.072 1.00 5.19 337 TRP A C 1
ATOM 2624 O O . TRP A 1 339 ? -23.907 12.565 -19.017 1.00 6.02 337 TRP A O 1
ATOM 2635 N N . LYS A 1 340 ? -23.086 10.490 -18.802 1.00 6.53 338 LYS A N 1
ATOM 2636 C CA . LYS A 1 340 ? -21.780 10.964 -18.386 1.00 9.10 338 LYS A CA 1
ATOM 2637 C C . LYS A 1 340 ? -21.141 11.741 -19.526 1.00 8.86 338 LYS A C 1
ATOM 2638 O O . LYS A 1 340 ? -20.579 12.806 -19.323 1.00 6.15 338 LYS A O 1
ATOM 2644 N N . SER A 1 341 ? -21.231 11.206 -20.742 1.00 5.05 339 SER A N 1
ATOM 2645 C CA . SER A 1 341 ? -20.664 11.884 -21.897 1.00 4.83 339 SER A CA 1
ATOM 2646 C C . SER A 1 341 ? -21.368 13.235 -22.188 1.00 3.04 339 SER A C 1
ATOM 2647 O O . SER A 1 341 ? -20.715 14.219 -22.579 1.00 5.53 339 SER A O 1
ATOM 2650 N N . LEU A 1 342 ? -22.687 13.277 -22.011 1.00 6.24 340 LEU A N 1
ATOM 2651 C CA . LEU A 1 342 ? -23.435 14.521 -22.211 1.00 2.56 340 LEU A CA 1
ATOM 2652 C C . LEU A 1 342 ? -22.986 15.557 -21.152 1.00 5.65 340 LEU A C 1
ATOM 2653 O O . LEU A 1 342 ? -22.836 16.743 -21.435 1.00 1.54 340 LEU A O 1
ATOM 2658 N N . THR A 1 343 ? -22.773 15.080 -19.934 1.00 2.64 341 THR A N 1
ATOM 2659 C CA . THR A 1 343 ? -22.294 15.931 -18.853 1.00 2.32 341 THR A CA 1
ATOM 2660 C C . THR A 1 343 ? -20.910 16.500 -19.207 1.00 5.86 341 THR A C 1
ATOM 2661 O O . THR A 1 343 ? -20.655 17.700 -19.073 1.00 6.09 341 THR A O 1
ATOM 2665 N N . TYR A 1 344 ? -20.031 15.636 -19.702 1.00 4.32 342 TYR A N 1
ATOM 2666 C CA . TYR A 1 344 ? -18.689 16.055 -20.051 1.00 4.64 342 TYR A CA 1
ATOM 2667 C C . TYR A 1 344 ? -18.748 17.161 -21.109 1.00 4.90 342 TYR A C 1
ATOM 2668 O O . TYR A 1 344 ? -18.041 18.151 -21.010 1.00 7.82 342 TYR A O 1
ATOM 2677 N N . ASP A 1 345 ? -19.602 16.967 -22.112 1.00 4.29 343 ASP A N 1
ATOM 2678 C CA . ASP A 1 345 ? -19.821 17.956 -23.152 1.00 4.82 343 ASP A CA 1
ATOM 2679 C C . ASP A 1 345 ? -20.211 19.311 -22.571 1.00 8.42 343 ASP A C 1
ATOM 2680 O O . ASP A 1 345 ? -19.784 20.353 -23.078 1.00 5.95 343 ASP A O 1
ATOM 2685 N N . GLU A 1 346 ? -21.048 19.288 -21.539 1.00 4.11 344 GLU A N 1
ATOM 2686 C CA . GLU A 1 346 ? -21.501 20.531 -20.905 1.00 3.03 344 GLU A CA 1
ATOM 2687 C C . GLU A 1 346 ? -20.382 21.192 -20.116 1.00 8.45 344 GLU A C 1
ATOM 2688 O O . GLU A 1 346 ? -20.310 22.431 -20.061 1.00 12.34 344 GLU A O 1
ATOM 2694 N N . VAL A 1 347 ? -19.519 20.382 -19.501 1.00 6.04 345 VAL A N 1
ATOM 2695 C CA . VAL A 1 347 ? -18.358 20.933 -18.819 1.00 6.04 345 VAL A CA 1
ATOM 2696 C C . VAL A 1 347 ? -17.499 21.653 -19.872 1.00 11.88 345 VAL A C 1
ATOM 2697 O O . VAL A 1 347 ? -17.146 22.817 -19.708 1.00 13.14 345 VAL A O 1
ATOM 2701 N N . ILE A 1 348 ? -17.240 20.972 -20.984 1.00 9.87 346 ILE A N 1
ATOM 2702 C CA . ILE A 1 348 ? -16.403 21.505 -22.062 1.00 12.91 346 ILE A CA 1
ATOM 2703 C C . ILE A 1 348 ? -16.953 22.759 -22.711 1.00 10.20 346 ILE A C 1
ATOM 2704 O O . ILE A 1 348 ? -16.197 23.633 -23.112 1.00 15.31 346 ILE A O 1
ATOM 2709 N N . SER A 1 349 ? -18.265 22.836 -22.866 1.00 12.68 347 SER A N 1
ATOM 2710 C CA . SER A 1 349 ? -18.853 23.959 -23.561 1.00 13.01 347 SER A CA 1
ATOM 2711 C C . SER A 1 349 ? -19.089 25.169 -22.632 1.00 16.70 347 SER A C 1
ATOM 2712 O O . SER A 1 349 ? -19.541 26.212 -23.094 1.00 17.70 347 SER A O 1
ATOM 2715 N N . PHE A 1 350 ? -18.779 25.037 -21.342 1.00 12.73 348 PHE A N 1
ATOM 2716 C CA . PHE A 1 350 ? -19.091 26.108 -20.382 1.00 10.09 348 PHE A CA 1
ATOM 2717 C C . PHE A 1 350 ? -18.293 27.387 -20.673 1.00 15.15 348 PHE A C 1
ATOM 2718 O O . PHE A 1 350 ? -17.077 27.341 -20.826 1.00 10.51 348 PHE A O 1
ATOM 2726 N N . VAL A 1 351 ? -18.974 28.526 -20.724 1.00 13.38 349 VAL A N 1
ATOM 2727 C CA . VAL A 1 351 ? -18.284 29.809 -20.863 1.00 15.58 349 VAL A CA 1
ATOM 2728 C C . VAL A 1 351 ? -18.591 30.662 -19.646 1.00 9.30 349 VAL A C 1
ATOM 2729 O O . VAL A 1 351 ? -19.751 30.898 -19.358 1.00 9.01 349 VAL A O 1
ATOM 2733 N N . PRO A 1 352 ? -17.557 31.121 -18.936 1.00 11.95 350 PRO A N 1
ATOM 2734 C CA . PRO A 1 352 ? -17.837 31.894 -17.721 1.00 16.94 350 PRO A CA 1
ATOM 2735 C C . PRO A 1 352 ? -18.532 33.215 -18.004 1.00 19.74 350 PRO A C 1
ATOM 2736 O O . PRO A 1 352 ? -18.510 33.725 -19.126 1.00 19.07 350 PRO A O 1
ATOM 2740 N N . PRO A 1 353 ? -19.175 33.764 -16.978 1.00 21.19 351 PRO A N 1
ATOM 2741 C CA . PRO A 1 353 ? -19.795 35.081 -17.141 1.00 24.43 351 PRO A CA 1
ATOM 2742 C C . PRO A 1 353 ? -18.717 36.154 -17.232 1.00 28.28 351 PRO A C 1
ATOM 2743 O O . PRO A 1 353 ? -17.610 35.932 -16.726 1.00 17.01 351 PRO A O 1
ATOM 2747 N N . PRO A 1 354 ? -19.034 37.288 -17.880 1.00 40.05 352 PRO A N 1
ATOM 2748 C CA . PRO A 1 354 ? -18.169 38.469 -17.977 1.00 45.11 352 PRO A CA 1
ATOM 2749 C C . PRO A 1 354 ? -17.576 38.840 -16.631 1.00 47.99 352 PRO A C 1
ATOM 2750 O O . PRO A 1 354 ? -18.282 38.820 -15.624 1.00 46.96 352 PRO A O 1
ATOM 2754 N N . LEU A 1 355 ? -16.295 39.186 -16.617 1.00 55.18 353 LEU A N 1
ATOM 2755 C CA . LEU A 1 355 ? -15.640 39.596 -15.385 1.00 62.99 353 LEU A CA 1
ATOM 2756 C C . LEU A 1 355 ? -15.653 41.117 -15.241 1.00 60.85 353 LEU A C 1
ATOM 2757 O O . LEU A 1 355 ? -16.714 41.729 -15.090 1.00 56.81 353 LEU A O 1
ATOM 2762 N N . ASN B 2 7 ? -31.445 51.364 -1.186 1.00 54.35 10 ASN B N 1
ATOM 2763 C CA . ASN B 2 7 ? -31.466 50.010 -0.638 1.00 52.84 10 ASN B CA 1
ATOM 2764 C C . ASN B 2 7 ? -31.417 50.011 0.886 1.00 50.99 10 ASN B C 1
ATOM 2765 O O . ASN B 2 7 ? -30.567 50.667 1.483 1.00 43.82 10 ASN B O 1
ATOM 2770 N N . PRO B 2 8 ? -32.324 49.266 1.527 1.00 55.57 11 PRO B N 1
ATOM 2771 C CA . PRO B 2 8 ? -32.161 49.090 2.979 1.00 55.62 11 PRO B CA 1
ATOM 2772 C C . PRO B 2 8 ? -30.895 48.283 3.328 1.00 48.68 11 PRO B C 1
ATOM 2773 O O . PRO B 2 8 ?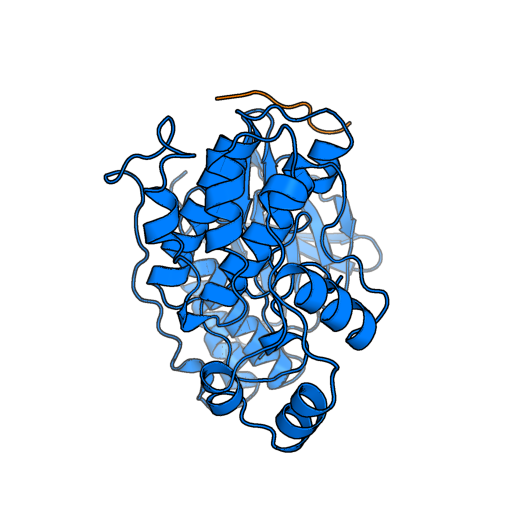 -30.440 47.502 2.494 1.00 47.45 11 PRO B O 1
ATOM 2777 N N . GLY B 2 9 ? -30.331 48.481 4.521 1.00 41.49 12 GLY B N 1
ATOM 2778 C CA . GLY B 2 9 ? -29.101 47.801 4.920 1.00 34.56 12 GLY B CA 1
ATOM 2779 C C . GLY B 2 9 ? -29.340 46.680 5.925 1.00 27.10 12 GLY B C 1
ATOM 2780 O O . GLY B 2 9 ? -30.366 46.677 6.604 1.00 24.73 12 GLY B O 1
ATOM 2781 N N . LEU B 2 10 ? -28.404 45.733 6.029 1.00 18.82 13 LEU B N 1
ATOM 2782 C CA . LEU B 2 10 ? -28.565 44.591 6.937 1.00 20.10 13 LEU B CA 1
ATOM 2783 C C . LEU B 2 10 ? -27.259 44.192 7.607 1.00 21.12 13 LEU B C 1
ATOM 2784 O O . LEU B 2 10 ? -26.182 44.316 7.013 1.00 21.86 13 LEU B O 1
ATOM 2789 N N . LYS B 2 11 ? -27.367 43.718 8.851 1.00 14.51 14 LYS B N 1
ATOM 2790 C CA . LYS B 2 11 ? -26.255 43.092 9.551 1.00 16.74 14 LYS B CA 1
ATOM 2791 C C . LYS B 2 11 ? -26.146 41.661 9.057 1.00 23.55 14 LYS B C 1
ATOM 2792 O O . LYS B 2 11 ? -27.155 40.952 8.982 1.00 17.80 14 LYS B O 1
ATOM 2798 N N . ILE B 2 12 ? -24.928 41.241 8.728 1.00 26.32 15 ILE B N 1
ATOM 2799 C CA . ILE B 2 12 ? -24.664 39.877 8.295 1.00 32.42 15 ILE B CA 1
ATOM 2800 C C . ILE B 2 12 ? -23.912 39.158 9.394 1.00 37.17 15 ILE B C 1
ATOM 2801 O O . ILE B 2 12 ? -22.819 39.572 9.762 1.00 42.92 15 ILE B O 1
ATOM 2806 N N . PRO B 2 13 ? -24.486 38.074 9.928 1.00 34.73 16 PRO B N 1
ATOM 2807 C CA . PRO B 2 13 ? -23.808 37.434 11.061 1.00 39.65 16 PRO B CA 1
ATOM 2808 C C . PRO B 2 13 ? -22.447 36.844 10.663 1.00 53.36 16 PRO B C 1
ATOM 2809 O O . PRO B 2 13 ? -22.286 36.380 9.533 1.00 50.57 16 PRO B O 1
ATOM 2813 N N . LYS B 2 14 ? -21.477 36.874 11.573 1.00 64.44 17 LYS B N 1
ATOM 2814 C CA . LYS B 2 14 ? -21.663 37.453 12.896 1.00 70.35 17 LYS B CA 1
ATOM 2815 C C . LYS B 2 14 ? -20.311 37.820 13.492 1.00 76.15 17 LYS B C 1
ATOM 2816 O O . LYS B 2 14 ? -19.329 37.103 13.306 1.00 78.18 17 LYS B O 1
#

CATH classification: 3.30.200.20 (+1 more: 1.10.510.10)

B-factor: mean 21.55, std 18.56, range [1.54, 108.68]

Secondary structure (DSSP, 8-state):
-PPPEEEEE-SS-EEEEETTEEEEEEEEE-SSEEEEEEEETTTTEEEEEEEESSTTSSHHHHHHHHHHHHHHHH--BTTB---SEEE-S-SSGGG----EEEEE--SEEHHHHHHH-PPPHHHHHHHHHHHHHHHHHHHHTT-------GGGEEE-TT--EEE---------TTS-HHHHTT-S---THHHHHHHHHHHHHHHHSS-S---SSHHHHHHHHHHHH----HHHHTT---HHHHHHHHHSPP-PPP-HHHHTTTS-HHHHHHHHHH--SSGGGSPPHHHHHTSGGGTTT--TTS-PPPPP---GGGG----HHHHHHHHHHHHHH--PPP-/--------

Radius of gyration: 21.68 Å; Cα contacts (8 Å, |Δi|>4): 577; chains: 2; bounding box: 63×47×38 Å

Sequence (347 aa):
ERPTFYRQELNKTIWEVPERYQNLSPVGSGAYGSVCAAFDTKTGLRVAVKKLSRPFQSIIHAKRTYRELRLLKHMKHENVIGLLDVFTPARRSLEEFNDVYLVTHLMGADLNNIVKCCQKLTDDDHVQFLIYQILRGLKYIHSADIIHRDLKPSNLAVNEDSELKILDFGLARTRWYRAPEIMLNWMHYNNQTVDIWSVGCIMAELLTGRTLFPGTDHIDQLKLILRLVGTPGAELLKKISSESARNYIQSLTQMPKMNFANVFIGANPLAVDLLEKMLVLDSDKRITAAQALAHAYFAQYHDPDDEPVADPYDQSFESRDLLIDEWKSLTYDEVISFVPPPLNPGLKIPK

GO terms:
  GO:0038066 p38MAPK cascade (P, IDA)
  GO:0005829 cytosol (C, IDA)
  GO:0031098 stress-activated protein kinase signaling cascade (P, IDA)
  GO:1900015 regulation of cytokine production involved in inflammatory response (P, IDA)
  GO:0031281 positive regulation of cyclase activity (P, IMP)
  GO:0010628 positive regulation of gene expression (P, IGI)
  GO:0071222 cellular response to lipopolysaccharide (P, IDA)
  GO:0004674 protein serine/threonine kinase activity (F, IDA)
  GO:0004707 MAP kinase activity (F, IDA)
  GO:0051403 stress-activated MAPK cascade (P, IDA)
  GO:0071493 cellular response to UV-B (P, IDA)
  GO:0005634 nucleus (C, EXP)
  GO:0005737 cytoplasm (C, EXP)
  GO:0106310 protein serine kinase activity (F, EXP)
  GO:0070935 3'-UTR-mediated mRNA stabilization (P, TAS)
  GO:0005515 protein binding (F, IPI)
  GO:0019903 protein phosphatase binding (F, IPI)
  GO:0004708 MAP kinase kinase activity (F, TAS)
  GO:0006935 chemotaxis (P, TAS)
  GO:0007165 signal transduction (P, TAS)

Solvent-accessible surface area: 17009 Å² total; per-residue (Å²): 233,92,64,86,28,68,153,48,118,41,119,187,38,65,4,46,0,3,96,48,0,63,114,19,58,57,85,43,82,40,90,95,3,22,24,1,14,0,69,0,74,87,35,46,60,121,0,18,0,41,28,11,36,136,9,24,88,34,85,128,64,0,38,91,9,11,19,17,1,44,8,23,41,37,3,155,21,122,7,3,14,24,10,28,19,7,14,14,22,15,169,33,63,151,96,0,91,47,0,2,4,0,26,54,68,19,46,14,39,0,58,60,0,65,172,41,39,185,18,72,53,71,19,3,17,20,0,0,13,8,0,0,17,0,0,44,12,0,16,51,3,97,8,26,0,49,42,3,42,6,48,9,0,7,0,33,115,73,0,78,1,44,0,34,88,20,17,17,75,135,112,51,80,18,71,0,0,5,14,17,53,117,6,31,178,80,48,54,15,2,1,0,0,5,0,0,2,0,0,0,33,20,44,40,67,165,33,36,2,60,3,118,73,81,71,50,0,0,108,53,0,1,137,9,17,4,27,15,45,84,103,11,24,174,72,1,89,47,118,82,17,73,81,73,7,115,84,35,118,156,64,109,112,77,84,2,55,104,58,8,146,81,27,45,105,76,0,11,54,0,0,48,86,0,2,45,17,11,8,94,117,8,22,55,2,53,106,0,1,69,22,57,5,0,79,108,49,58,63,95,140,74,9,64,92,12,108,124,25,88,57,75,6,43,104,116,144,30,121,58,101,77,1,32,34,43,0,30,74,34,13,114,64,32,114,63,61,134,144,123,27,49,17,141,59,46,146

Foldseek 3Di:
DDADWDWDDDPNDIDIGHPQWADWDWDDADQQFTWTWTQRNVVRATKIKGKGDQCLVFPVSLLLLLQVLLVQLFDDDQAAKHWQAKDDPDPDLVVDGIIITMTGPAAAFQVVVVVPDQDDLVLLLVLLLSVLLSLQACVLQVHAQQDDDRRQWGAHPVRRIHGHDRDRPCVCLLFALCVLVVQDDDGNLRVLSSSLQRSLCSLPVDRQQPAPDSVRSVVSLCQAQWQDDPVQLVRGDDPVVSVVSVVDDTHHHDDVCVVRPPDDVLSSVLSNQSSHNRSVRHAHSVRSLPRPSNVVPRDPVRSDYGDHRDPPCVPDDDGSSVSSVSSVVSNVVRDGDDD/DDDDDDDD

Nearest PDB structures (foldseek):
  2y8o-assembly1_A  TM=1.003E+00  e=2.219E-66  Homo sapiens
  2onl-assembly1_A  TM=9.986E-01  e=5.331E-59  Homo sapiens
  6zwr-assembly1_A  TM=9.633E-01  e=1.602E-59  Mus musculus
  1zz2-assembly1_A  TM=9.676E-01  e=1.350E-58  Homo sapiens
  3o8p-assembly1_A  TM=9.586E-01  e=2.331E-58  Homo sapiens

InterPro domains:
  IPR000719 Protein kinase domain [PF00069] (24-308)
  IPR000719 Protein kinase domain [PS50011] (24-308)
  IPR000719 Protein kinase domain [SM00220] (24-308)
  IPR003527 Mitogen-activated protein (MAP) kinase, conserved site [PS01351] (59-162)
  IPR008352 Mitogen-activated protein (MAP) kinase HOG-like [PR01773] (12-21)
  IPR008352 Mitogen-activated protein (MAP) kinase HOG-like [PR01773] (193-203)
  IPR008352 Mitogen-activated protein (MAP) kinase HOG-like [PR01773] (270-283)
  IPR008352 Mitogen-activated protein (MAP) kinase HOG-like [PR01773] (286-294)
  IPR008352 Mitogen-activated protein (MAP) kinase HOG-like [PR01773] (307-317)
  IPR011009 Protein kinase-like domain superfamily [SSF56112] (9-349)
  IPR017441 Protein kinase, ATP binding site [PS00107] (30-54)
  IPR038784 Mitogen-activated protein kinase 14 [cd07877] (6-350)
  IPR050117 Mitogen-activated protein (MAP) kinase [PTHR24055] (22-313)